Protein AF-A0A6A5K5T5-F1 (afdb_monomer)

Secondary structure (DSSP, 8-state):
---------------PPPPP-------------------GGGGB--TTSHHHHHHHHTPPPP-TTTB-SSSPPPSSPPTT-S-GGGB----B-GGGT----GGG-BSS-------SSSEEE-TTS-EEEGGGGGEEEEE-TTS-EEEEEPPPBSSTT-HHHHHHHHHHHHHHHHHHSS--SS---PPPPHHHHHHHHHTEETTEETT-HHHHHHHHHHHHTT-B-TT-SSBPPP--HHHHHHHHHHTHHHHTTT-PPPPPP----

Radius of gyration: 23.86 Å; Cα contacts (8 Å, |Δi|>4): 301; chains: 1; bounding box: 59×57×60 Å

pLDDT: mean 84.98, std 20.62, range [31.0, 98.38]

Solvent-accessible surface area (backbone atoms only — not comparable to full-atom values): 16610 Å² total; per-residue (Å²): 142,83,83,87,86,89,83,87,79,81,81,83,77,90,75,82,81,82,80,89,74,93,69,98,68,79,88,74,74,80,76,76,86,64,70,82,74,66,52,70,77,76,23,46,56,50,72,88,39,70,72,42,33,52,50,59,73,70,38,65,73,73,59,51,45,53,35,54,85,86,57,74,72,46,88,72,80,37,77,98,52,99,59,38,90,43,32,40,27,69,68,69,21,59,64,52,71,61,78,84,59,64,88,60,41,34,59,71,68,87,82,78,79,68,52,46,34,61,44,34,49,44,86,87,74,48,56,43,41,50,69,63,69,32,46,46,47,24,21,31,80,86,67,48,79,46,68,45,69,50,68,52,49,69,46,42,64,37,62,66,38,39,50,53,49,41,52,49,54,53,47,54,47,45,75,38,27,83,53,67,98,59,81,81,78,76,77,86,48,68,69,60,41,46,52,50,48,75,52,39,51,92,58,37,50,73,78,37,64,70,54,48,35,51,58,49,33,76,73,38,42,69,41,71,54,92,94,52,97,54,58,37,67,79,60,52,63,70,56,52,51,50,53,46,61,76,42,33,78,36,39,57,69,78,40,67,78,73,78,80,75,80,77,85,123

Organism: NCBI:txid184978

Nearest PDB structures (foldseek):
  1s4f-assembly6_D  TM=4.427E-01  e=4.064E+00  Bovine viral diarrhea virus 1
  1s48-assembly1_A  TM=4.198E-01  e=4.901E+00  Bovine viral diarrhea virus 1

Sequence (265 aa):
LVTHPEDDTDSEVEIMPPRSRAKKTAAMRQRDVVAPAMKRNQRILDPTKTEHAAMLAGASKAGAEYYDSEAEELPGGVKDTTRPDLFRNVAWGTFATDFSKDEEFVAEPAFTQFVPGRFELLPDGTVRDQKEKLVVKLLDKNGKKRIFANPPPRDWASQEAITALNKRTVQQIRRNTRVRFREVVQAYVAEERAWILANLEGGKPAKGWKKFVEEFNECFEGKVLVGTAGARPYRSHSSLTKEVERFGDFYGKGLVPVPAKRIRK

Foldseek 3Di:
DDDDDDDPPPPDDDDDDDDDDDDDDPPPPPPPPPDPFDDQVQFDQDCVDPVSVVLVVPADDDDCQAFDPPDDADPDFDPPAPCSVFFGRTDGHNNQVDPPDPVLAAQADDDDAQHQDQWTAGPVRHIDGCSVVQWHWYQFPVRDIDIHRHGHTPHSRDPVSSVRSRVVSQCVSVVGHVDDPDDDQFDDDQVLQLVLLVQDDLLAGPVHQVVVLVVSCVVFAQDDDPPDPHGDHRDDSVRSVCVSVVCVVQSNVSHRDDPPPPPPD

Mean predicted aligned error: 10.94 Å

Structure (mmCIF, N/CA/C/O backbone):
data_AF-A0A6A5K5T5-F1
#
_entry.id   AF-A0A6A5K5T5-F1
#
loop_
_atom_site.group_PDB
_atom_site.id
_atom_site.type_symbol
_atom_site.label_atom_id
_atom_site.label_alt_id
_atom_site.label_comp_id
_atom_site.label_asym_id
_atom_site.label_entity_id
_atom_site.label_seq_id
_atom_site.pdbx_PDB_ins_code
_atom_site.Cartn_x
_atom_site.Cartn_y
_atom_site.Cartn_z
_atom_site.occupancy
_atom_site.B_iso_or_equiv
_atom_site.auth_seq_id
_atom_site.auth_comp_id
_atom_site.auth_asym_id
_atom_site.auth_atom_id
_atom_site.pdbx_PDB_model_num
ATOM 1 N N . LEU A 1 1 ? -17.587 -38.313 4.748 1.00 36.09 1 LEU A N 1
ATOM 2 C CA . LEU A 1 1 ? -17.214 -37.855 6.103 1.00 36.09 1 LEU A CA 1
ATOM 3 C C . LEU A 1 1 ? -15.752 -37.438 6.075 1.00 36.09 1 LEU A C 1
ATOM 5 O O . LEU A 1 1 ? -14.890 -38.300 6.130 1.00 36.09 1 LEU A O 1
ATOM 9 N N . VAL A 1 2 ? -15.484 -36.143 5.921 1.00 32.81 2 VAL A N 1
ATOM 10 C CA . VAL A 1 2 ? -14.186 -35.542 6.247 1.00 32.81 2 VAL A CA 1
ATOM 11 C C . VAL A 1 2 ? -14.502 -34.223 6.936 1.00 32.81 2 VAL A C 1
ATOM 13 O O . VAL A 1 2 ? -15.289 -33.419 6.440 1.00 32.81 2 VAL A O 1
ATOM 16 N N . THR A 1 3 ? -13.979 -34.107 8.144 1.00 33.22 3 THR A N 1
ATOM 17 C CA . THR A 1 3 ? -14.158 -33.042 9.122 1.00 33.22 3 THR A CA 1
ATOM 18 C C . THR A 1 3 ? -13.295 -31.816 8.794 1.00 33.22 3 THR A C 1
ATOM 20 O O . THR A 1 3 ? -12.153 -31.965 8.375 1.00 33.22 3 THR A O 1
ATOM 23 N N . HIS A 1 4 ? -13.901 -30.641 9.010 1.00 34.00 4 HIS A N 1
ATOM 24 C CA . HIS A 1 4 ? -13.402 -29.256 9.175 1.00 34.00 4 HIS A CA 1
ATOM 25 C C . HIS A 1 4 ? -12.049 -29.080 9.920 1.00 34.00 4 HIS A C 1
ATOM 27 O O . HIS A 1 4 ? -11.565 -30.060 10.484 1.00 34.00 4 HIS A O 1
ATOM 33 N N . PRO A 1 5 ? -11.603 -27.842 10.252 1.00 51.31 5 PRO A N 1
ATOM 34 C CA . PRO A 1 5 ? -11.478 -26.547 9.530 1.00 51.31 5 PRO A CA 1
ATOM 35 C C . PRO A 1 5 ? -10.081 -25.906 9.774 1.00 51.31 5 PRO A C 1
ATOM 37 O O . PRO A 1 5 ? -9.480 -26.237 10.780 1.00 51.31 5 PRO A O 1
ATOM 40 N N . GLU A 1 6 ? -9.609 -24.911 9.005 1.00 35.06 6 GLU A N 1
ATOM 41 C CA . GLU A 1 6 ? -8.661 -23.916 9.567 1.00 35.06 6 GLU A CA 1
ATOM 42 C C . GLU A 1 6 ? -8.973 -22.490 9.085 1.00 35.06 6 GLU A C 1
ATOM 44 O O . GLU A 1 6 ? -9.051 -22.187 7.893 1.00 35.06 6 GLU A O 1
ATOM 49 N N . ASP A 1 7 ? -9.238 -21.665 10.094 1.00 36.06 7 ASP A N 1
ATOM 50 C CA . ASP A 1 7 ? -9.631 -20.265 10.124 1.00 36.06 7 ASP A CA 1
ATOM 51 C C . ASP A 1 7 ? -8.408 -19.486 10.622 1.00 36.06 7 ASP A C 1
ATOM 53 O O . ASP A 1 7 ? -8.156 -19.419 11.824 1.00 36.06 7 ASP A O 1
ATOM 57 N N . ASP A 1 8 ? -7.604 -18.946 9.703 1.00 33.00 8 ASP A N 1
ATOM 58 C CA . ASP A 1 8 ? -6.406 -18.172 10.050 1.00 33.00 8 ASP A CA 1
ATOM 59 C C . ASP A 1 8 ? -6.746 -16.688 10.234 1.00 33.00 8 ASP A C 1
ATOM 61 O O . ASP A 1 8 ? -6.432 -15.798 9.430 1.00 33.00 8 ASP A O 1
ATOM 65 N N . THR A 1 9 ? -7.391 -16.405 11.363 1.00 41.84 9 THR A N 1
ATOM 66 C CA . THR A 1 9 ? -7.434 -15.076 11.974 1.00 41.84 9 THR A CA 1
ATOM 67 C C . THR A 1 9 ? -6.129 -14.755 12.711 1.00 41.84 9 THR A C 1
ATOM 69 O O . THR A 1 9 ? -6.106 -14.661 13.935 1.00 41.84 9 THR A O 1
ATOM 72 N N . ASP A 1 10 ? -5.043 -14.476 11.991 1.00 32.53 10 ASP A N 1
ATOM 73 C CA . ASP A 1 10 ? -3.789 -14.046 12.629 1.00 32.53 10 ASP A CA 1
ATOM 74 C C . ASP A 1 10 ? -3.761 -12.538 12.914 1.00 32.53 10 ASP A C 1
ATOM 76 O O . ASP A 1 10 ? -3.218 -11.700 12.181 1.00 32.53 10 ASP A O 1
ATOM 80 N N . SER A 1 11 ? -4.363 -12.198 14.054 1.00 40.59 11 SER A N 1
ATOM 81 C CA . SER A 1 11 ? -4.157 -10.942 14.776 1.00 40.59 11 SER A CA 1
ATOM 82 C C . SER A 1 11 ? -2.986 -11.062 15.760 1.00 40.59 11 SER A C 1
ATOM 84 O O . SER A 1 11 ? -3.167 -10.880 16.961 1.00 40.59 11 SER A O 1
ATOM 86 N N . GLU A 1 12 ? -1.767 -11.311 15.277 1.00 31.00 12 GLU A N 1
ATOM 87 C CA . GLU A 1 12 ? -0.563 -11.140 16.101 1.00 31.00 12 GLU A CA 1
ATOM 88 C C . GLU A 1 12 ? -0.107 -9.676 16.083 1.00 31.00 12 GLU A C 1
ATOM 90 O O . GLU A 1 12 ? 0.459 -9.152 15.118 1.00 31.00 12 GLU A O 1
ATOM 95 N N . VAL A 1 13 ? -0.393 -8.984 17.183 1.00 36.16 13 VAL A N 1
ATOM 96 C CA . VAL A 1 13 ? 0.114 -7.647 17.480 1.00 36.16 13 VAL A CA 1
ATOM 97 C C . VAL A 1 13 ? 1.126 -7.782 18.611 1.00 36.16 13 VAL A C 1
ATOM 99 O O . VAL A 1 13 ? 0.781 -7.761 19.790 1.00 36.16 13 VAL A O 1
ATOM 102 N N . GLU A 1 14 ? 2.395 -7.901 18.239 1.00 31.67 14 GLU A N 1
ATOM 103 C CA . GLU A 1 14 ? 3.518 -7.821 19.167 1.00 31.67 14 GLU A CA 1
ATOM 104 C C . GLU A 1 14 ? 3.688 -6.352 19.607 1.00 31.67 14 GLU A C 1
ATOM 106 O O . GLU A 1 14 ? 4.042 -5.468 18.819 1.00 31.67 14 GLU A O 1
ATOM 111 N N . ILE A 1 15 ? 3.352 -6.052 20.864 1.00 41.31 15 ILE A N 1
ATOM 112 C CA . ILE A 1 15 ? 3.572 -4.736 21.479 1.00 41.31 15 ILE A CA 1
ATOM 113 C C . ILE A 1 15 ? 4.697 -4.891 22.490 1.00 41.31 15 ILE A C 1
ATOM 115 O O . ILE A 1 15 ? 4.489 -5.416 23.581 1.00 41.31 15 ILE A O 1
ATOM 119 N N . MET A 1 16 ? 5.882 -4.402 22.118 1.00 41.19 16 MET A N 1
ATOM 120 C CA . MET A 1 16 ? 7.005 -4.246 23.041 1.00 41.19 16 MET A CA 1
ATOM 121 C C . MET A 1 16 ? 6.598 -3.388 24.257 1.00 41.19 16 MET A C 1
ATOM 123 O O . MET A 1 16 ? 5.831 -2.429 24.106 1.00 41.19 16 MET A O 1
ATOM 127 N N . PRO A 1 17 ? 7.119 -3.682 25.461 1.00 34.09 17 PRO A N 1
ATOM 128 C CA . PRO A 1 17 ? 6.818 -2.904 26.655 1.00 34.09 17 PRO A CA 1
ATOM 129 C C . PRO A 1 17 ? 7.556 -1.552 26.626 1.00 34.09 17 PRO A C 1
ATOM 131 O O . PRO A 1 17 ? 8.757 -1.521 26.342 1.00 34.09 17 PRO A O 1
ATOM 134 N N . PRO A 1 18 ? 6.906 -0.423 26.966 1.00 40.38 18 PRO A N 1
ATOM 135 C CA . PRO A 1 18 ? 7.633 0.808 27.224 1.00 40.38 18 PRO A CA 1
ATOM 136 C C . PRO A 1 18 ? 8.347 0.704 28.577 1.00 40.38 18 PRO A C 1
ATOM 138 O O . PRO A 1 18 ? 7.723 0.490 29.618 1.00 40.38 18 PRO A O 1
ATOM 141 N N . ARG A 1 19 ? 9.674 0.876 28.558 1.00 41.03 19 ARG A N 1
ATOM 142 C CA . ARG A 1 19 ? 10.474 1.140 29.758 1.00 41.03 19 ARG A CA 1
ATOM 143 C C . ARG A 1 19 ? 10.017 2.467 30.361 1.00 41.03 19 ARG A C 1
ATOM 145 O O . ARG A 1 19 ? 10.041 3.503 29.701 1.00 41.03 19 ARG A O 1
ATOM 152 N N . SER A 1 20 ? 9.609 2.425 31.620 1.00 41.53 20 SER A N 1
ATOM 153 C CA . SER A 1 20 ? 9.289 3.593 32.426 1.00 41.53 20 SER A CA 1
ATOM 154 C C . SER A 1 20 ? 10.544 4.432 32.678 1.00 41.53 20 SER A C 1
ATOM 156 O O . SER A 1 20 ? 11.495 3.986 33.314 1.00 41.53 20 SER A O 1
ATOM 158 N N . ARG A 1 21 ? 10.529 5.687 32.222 1.00 39.41 21 ARG A N 1
ATOM 159 C CA . ARG A 1 21 ? 11.220 6.797 32.889 1.00 39.41 21 ARG A CA 1
ATOM 160 C C . ARG A 1 21 ? 10.559 8.110 32.487 1.00 39.41 21 ARG A C 1
ATOM 162 O O . ARG A 1 21 ? 10.510 8.466 31.315 1.00 39.41 21 ARG A O 1
ATOM 169 N N . ALA A 1 22 ? 10.017 8.798 33.485 1.00 45.62 22 ALA A N 1
ATOM 170 C CA . ALA A 1 22 ? 9.414 10.108 33.342 1.00 45.62 22 ALA A CA 1
ATOM 171 C C . ALA A 1 22 ? 10.447 11.126 32.836 1.00 45.62 22 ALA A C 1
ATOM 173 O O . ALA A 1 22 ? 11.496 11.317 33.451 1.00 45.62 22 ALA A O 1
ATOM 174 N N . LYS A 1 23 ? 10.119 11.817 31.743 1.00 38.81 23 LYS A N 1
ATOM 175 C CA . LYS A 1 23 ? 10.666 13.137 31.420 1.00 38.81 23 LYS A CA 1
ATOM 176 C C . LYS A 1 23 ? 9.621 13.913 30.621 1.00 38.81 23 LYS A C 1
ATOM 178 O O . LYS A 1 23 ? 9.270 13.524 29.510 1.00 38.81 23 LYS A O 1
ATOM 183 N N . LYS A 1 24 ? 9.116 15.001 31.216 1.00 44.09 24 LYS A N 1
ATOM 184 C CA . LYS A 1 24 ? 8.346 16.050 30.532 1.00 44.09 24 LYS A CA 1
ATOM 185 C C . LYS A 1 24 ? 9.117 16.459 29.276 1.00 44.09 24 LYS A C 1
ATOM 187 O O . LYS A 1 24 ? 10.201 17.023 29.388 1.00 44.09 24 LYS A O 1
ATOM 192 N N . THR A 1 25 ? 8.561 16.181 28.106 1.00 33.69 25 THR A N 1
ATOM 193 C CA . THR A 1 25 ? 8.992 16.784 26.846 1.00 33.69 25 THR A CA 1
ATOM 194 C C . THR A 1 25 ? 7.754 17.320 26.153 1.00 33.69 25 THR A C 1
ATOM 196 O O . THR A 1 25 ? 6.729 16.646 26.060 1.00 33.69 25 THR A O 1
ATOM 199 N N . ALA A 1 26 ? 7.834 18.598 25.792 1.00 35.66 26 ALA A N 1
ATOM 200 C CA . ALA A 1 26 ? 6.817 19.312 25.048 1.00 35.66 26 ALA A CA 1
ATOM 201 C C . ALA A 1 26 ? 6.456 18.524 23.786 1.00 35.66 26 ALA A C 1
ATOM 203 O O . ALA A 1 26 ? 7.334 17.935 23.155 1.00 35.66 26 ALA A O 1
ATOM 204 N N . ALA A 1 27 ? 5.167 18.519 23.446 1.00 38.62 27 ALA A N 1
ATOM 205 C CA . ALA A 1 27 ? 4.639 17.919 22.234 1.00 38.62 27 ALA A CA 1
ATOM 206 C C . ALA A 1 27 ? 5.327 18.540 21.011 1.00 38.62 27 ALA A C 1
ATOM 208 O O . ALA A 1 27 ? 4.920 19.578 20.488 1.00 38.62 27 ALA A O 1
ATOM 209 N N . MET A 1 28 ? 6.405 17.898 20.574 1.00 32.41 28 MET A N 1
ATOM 210 C CA . MET A 1 28 ? 7.034 18.148 19.297 1.00 32.41 28 MET A CA 1
ATOM 211 C C . MET A 1 28 ? 6.041 17.638 18.261 1.00 32.41 28 MET A C 1
ATOM 213 O O . MET A 1 28 ? 5.933 16.437 18.028 1.00 32.41 28 MET A O 1
ATOM 217 N N . ARG A 1 29 ? 5.247 18.562 17.705 1.00 35.31 29 ARG A N 1
ATOM 218 C CA . ARG A 1 29 ? 4.503 18.334 16.468 1.00 35.31 29 ARG A CA 1
ATOM 219 C C . ARG A 1 29 ? 5.498 17.731 15.482 1.00 35.31 29 ARG A C 1
ATOM 221 O O . ARG A 1 29 ? 6.394 18.442 15.025 1.00 35.31 29 ARG A O 1
ATOM 228 N N . GLN A 1 30 ? 5.365 16.437 15.192 1.00 33.91 30 GLN A N 1
ATOM 229 C CA . GLN A 1 30 ? 5.926 15.873 13.976 1.00 33.91 30 GLN A CA 1
ATOM 230 C C . GLN A 1 30 ? 5.327 16.714 12.854 1.00 33.91 30 GLN A C 1
ATOM 232 O O . GLN A 1 30 ? 4.134 16.652 12.567 1.00 33.91 30 GLN A O 1
ATOM 237 N N . ARG A 1 31 ? 6.135 17.630 12.319 1.00 31.25 31 ARG A N 1
ATOM 238 C CA . ARG A 1 31 ? 5.847 18.248 11.038 1.00 31.25 31 ARG A CA 1
ATOM 239 C C . ARG A 1 31 ? 6.022 17.122 10.042 1.00 31.25 31 ARG A C 1
ATOM 241 O O . ARG A 1 31 ? 7.133 16.867 9.590 1.00 31.25 31 ARG A O 1
ATOM 248 N N . ASP A 1 32 ? 4.925 16.432 9.775 1.00 32.38 32 ASP A N 1
ATOM 249 C CA . ASP A 1 32 ? 4.766 15.633 8.579 1.00 32.38 32 ASP A CA 1
ATOM 250 C C . ASP A 1 32 ? 5.023 16.569 7.397 1.00 32.38 32 ASP A C 1
ATOM 252 O O . ASP A 1 32 ? 4.143 17.294 6.937 1.00 32.38 32 ASP A O 1
ATOM 256 N N . VAL A 1 33 ? 6.264 16.587 6.911 1.00 32.69 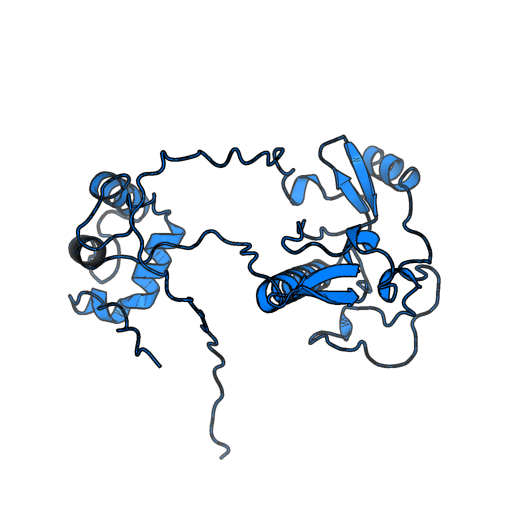33 VAL A N 1
ATOM 257 C CA . VAL A 1 33 ? 6.582 17.047 5.558 1.00 32.69 33 VAL A CA 1
ATOM 258 C C . VAL A 1 33 ? 6.111 15.941 4.615 1.00 32.69 33 VAL A C 1
ATOM 260 O O . VAL A 1 33 ? 6.890 15.284 3.935 1.00 32.69 33 VAL A O 1
ATOM 263 N N . VAL A 1 34 ? 4.811 15.662 4.633 1.00 41.66 34 VAL A N 1
ATOM 264 C CA . VAL A 1 34 ? 4.167 14.823 3.635 1.00 41.66 34 VAL A CA 1
ATOM 265 C C . VAL A 1 34 ? 3.612 15.814 2.631 1.00 41.66 34 VAL A C 1
ATOM 267 O O . VAL A 1 34 ? 2.536 16.377 2.826 1.00 41.66 34 VAL A O 1
ATOM 270 N N . ALA A 1 35 ? 4.392 16.086 1.580 1.00 43.19 35 ALA A N 1
ATOM 271 C CA . ALA A 1 35 ? 3.863 16.724 0.380 1.00 43.19 35 ALA A CA 1
ATOM 272 C C . ALA A 1 35 ? 2.519 16.052 0.043 1.00 43.19 35 ALA A C 1
ATOM 274 O O . ALA A 1 35 ? 2.443 14.822 0.146 1.00 43.19 35 ALA A O 1
ATOM 275 N N . PRO A 1 36 ? 1.452 16.808 -0.282 1.00 48.84 36 PRO A N 1
ATOM 276 C CA . PRO A 1 36 ? 0.126 16.233 -0.454 1.00 48.84 36 PRO A CA 1
ATOM 277 C C . PRO A 1 36 ? 0.198 15.129 -1.507 1.00 48.84 36 PRO A C 1
ATOM 279 O O . PRO A 1 36 ? 0.394 15.385 -2.694 1.00 48.84 36 PRO A O 1
ATOM 282 N N . ALA A 1 37 ? 0.107 13.880 -1.048 1.00 71.31 37 ALA A N 1
ATOM 283 C CA . ALA A 1 37 ? 0.248 12.728 -1.913 1.00 71.31 37 ALA A CA 1
ATOM 284 C C . ALA A 1 37 ? -0.928 12.735 -2.894 1.00 71.31 37 ALA A C 1
ATOM 286 O O . ALA A 1 37 ? -2.083 12.570 -2.492 1.00 71.31 37 ALA A O 1
ATOM 287 N N . MET A 1 38 ? -0.627 12.954 -4.177 1.00 87.44 38 MET A N 1
ATOM 288 C CA . MET A 1 38 ? -1.597 12.887 -5.268 1.00 87.44 38 MET A CA 1
ATOM 289 C C . MET A 1 38 ? -2.441 11.614 -5.128 1.00 87.44 38 MET A C 1
ATOM 291 O O . MET A 1 38 ? -1.912 10.509 -4.920 1.00 87.44 38 MET A O 1
ATOM 295 N N . LYS A 1 39 ? -3.771 11.758 -5.196 1.00 90.56 39 LYS A N 1
ATOM 296 C CA . LYS A 1 39 ? -4.682 10.626 -4.972 1.00 90.56 39 LYS A CA 1
ATOM 297 C C . LYS A 1 39 ? -4.400 9.532 -6.001 1.00 90.56 39 LYS A C 1
ATOM 299 O O . LYS A 1 39 ? -4.044 9.813 -7.140 1.00 90.56 39 LYS A O 1
ATOM 304 N N . ARG A 1 40 ? -4.592 8.262 -5.621 1.00 91.06 40 ARG A N 1
ATOM 305 C CA . ARG A 1 40 ? -4.290 7.097 -6.482 1.00 91.06 40 ARG A CA 1
ATOM 306 C C . ARG A 1 40 ? -4.898 7.214 -7.885 1.00 91.06 40 ARG A C 1
ATOM 308 O O . ARG A 1 40 ? -4.225 6.896 -8.850 1.00 91.06 40 ARG A O 1
ATOM 315 N N . ASN A 1 41 ? -6.142 7.674 -7.991 1.00 93.19 41 ASN A N 1
ATOM 316 C CA . ASN A 1 41 ? -6.845 7.828 -9.265 1.00 93.19 41 ASN A CA 1
ATOM 317 C C . ASN A 1 41 ? -6.276 8.945 -10.153 1.00 93.19 41 ASN A C 1
ATOM 319 O O . ASN A 1 41 ? -6.352 8.835 -11.366 1.00 93.19 41 ASN A O 1
ATOM 323 N N . GLN A 1 42 ? -5.701 9.992 -9.562 1.00 94.94 42 GLN A N 1
ATOM 324 C CA . GLN A 1 42 ? -5.075 11.091 -10.300 1.00 94.94 42 GLN A CA 1
ATOM 325 C C . GLN A 1 42 ? -3.716 10.683 -10.889 1.00 94.94 42 GLN A C 1
ATOM 327 O O . GLN A 1 42 ? -3.256 11.297 -11.840 1.00 94.94 42 GLN A O 1
ATOM 332 N N . ARG A 1 43 ? -3.092 9.630 -10.348 1.00 95.94 43 ARG A N 1
ATOM 333 C CA . ARG A 1 43 ? -1.806 9.103 -10.824 1.00 95.94 43 ARG A CA 1
ATOM 334 C C . ARG A 1 43 ? -1.924 8.164 -12.032 1.00 95.94 43 ARG A C 1
ATOM 336 O O . ARG A 1 43 ? -0.903 7.776 -12.590 1.00 95.94 43 ARG A O 1
ATOM 343 N N . ILE A 1 44 ? -3.140 7.751 -12.400 1.00 96.81 44 ILE A N 1
ATOM 344 C CA . ILE A 1 44 ? -3.383 6.791 -13.487 1.00 96.81 44 ILE A CA 1
ATOM 345 C C . ILE A 1 44 ? -3.314 7.519 -14.828 1.00 96.81 44 ILE A C 1
ATOM 347 O O . ILE A 1 44 ? -4.112 8.421 -15.084 1.00 96.81 44 ILE A O 1
ATOM 351 N N . LEU A 1 45 ? -2.399 7.079 -15.689 1.00 96.50 45 LEU A N 1
ATOM 352 C CA . LEU A 1 45 ? -2.305 7.536 -17.070 1.00 96.50 45 LEU A CA 1
ATOM 353 C C . LEU A 1 45 ? -3.158 6.638 -17.970 1.00 96.50 45 LEU A C 1
ATOM 355 O O . LEU A 1 45 ? -3.069 5.414 -17.934 1.00 96.50 45 LEU A O 1
ATOM 359 N N . ASP A 1 46 ? -3.990 7.280 -18.777 1.00 95.88 46 ASP A N 1
ATOM 360 C CA . ASP A 1 46 ? -4.916 6.651 -19.721 1.00 95.88 46 ASP A CA 1
ATOM 361 C C . ASP A 1 46 ? -4.370 6.812 -21.146 1.00 95.88 46 ASP A C 1
ATOM 363 O O . ASP A 1 46 ? -4.414 7.928 -21.664 1.00 95.88 46 ASP A O 1
ATOM 367 N N . PRO A 1 47 ? -3.868 5.743 -21.788 1.00 94.56 47 PRO A N 1
ATOM 368 C CA . PRO A 1 47 ? -3.228 5.833 -23.099 1.00 94.56 47 PRO A CA 1
ATOM 369 C C . PRO A 1 47 ? -4.189 6.230 -24.226 1.00 94.56 47 PRO A C 1
ATOM 371 O O . PRO A 1 47 ? -3.730 6.586 -25.307 1.00 94.56 47 PRO A O 1
ATOM 374 N N . THR A 1 48 ? -5.507 6.191 -24.003 1.00 96.06 48 THR A N 1
ATOM 375 C CA . THR A 1 48 ? -6.500 6.622 -25.001 1.00 96.06 48 THR A CA 1
ATOM 376 C C . THR A 1 48 ? -6.630 8.144 -25.088 1.00 96.06 48 THR A C 1
ATOM 378 O O . THR A 1 48 ? -7.162 8.666 -26.066 1.00 96.06 48 THR A O 1
ATOM 381 N N . LYS A 1 49 ? -6.117 8.877 -24.091 1.00 96.44 49 LYS A N 1
ATOM 382 C CA . LYS A 1 49 ? -6.087 10.343 -24.083 1.00 96.44 49 LYS A CA 1
ATOM 383 C C . LYS A 1 49 ? -4.788 10.843 -24.698 1.00 96.44 49 LYS A C 1
ATOM 385 O O . LYS A 1 49 ? -3.710 10.489 -24.229 1.00 96.44 49 LYS A O 1
ATOM 390 N N . THR A 1 50 ? -4.888 11.739 -25.678 1.00 96.81 50 THR A N 1
ATOM 391 C CA . THR A 1 50 ? -3.735 12.285 -26.414 1.00 96.81 50 THR A CA 1
ATOM 392 C C . THR A 1 50 ? -2.663 12.883 -25.497 1.00 96.81 50 THR A C 1
ATOM 394 O O . THR A 1 50 ? -1.479 12.620 -25.688 1.00 96.81 50 THR A O 1
ATOM 397 N N . GLU A 1 51 ? -3.063 13.633 -24.466 1.00 96.12 51 GLU A N 1
ATOM 398 C CA . GLU A 1 51 ? -2.133 14.242 -23.502 1.00 96.12 51 GLU A CA 1
ATOM 399 C C . GLU A 1 51 ? -1.337 13.186 -22.725 1.00 96.12 51 GLU A C 1
ATOM 401 O O . GLU A 1 51 ? -0.112 13.246 -22.643 1.00 96.12 51 GLU A O 1
ATOM 406 N N . HIS A 1 52 ? -2.022 12.170 -22.201 1.00 97.00 52 HIS A N 1
ATOM 407 C CA . HIS A 1 52 ? -1.384 11.078 -21.473 1.00 97.00 52 HIS A CA 1
ATOM 408 C C . HIS A 1 52 ? -0.517 10.212 -22.390 1.00 97.00 52 HIS A C 1
ATOM 410 O O . HIS A 1 52 ? 0.562 9.794 -21.984 1.00 97.00 52 HIS A O 1
ATOM 416 N N . ALA A 1 53 ? -0.950 9.958 -23.626 1.00 96.12 53 ALA A N 1
ATOM 417 C CA . ALA A 1 53 ? -0.159 9.224 -24.607 1.00 96.12 53 ALA A CA 1
ATOM 418 C C . ALA A 1 53 ? 1.168 9.939 -24.909 1.00 96.12 53 ALA A C 1
ATOM 420 O O . ALA A 1 53 ? 2.215 9.293 -24.938 1.00 96.12 53 ALA A O 1
ATOM 421 N N . ALA A 1 54 ? 1.145 11.269 -25.051 1.00 96.00 54 ALA A N 1
ATOM 422 C CA . ALA A 1 54 ? 2.356 12.070 -25.220 1.00 96.00 54 ALA A CA 1
ATOM 423 C C . ALA A 1 54 ? 3.278 11.982 -23.991 1.00 96.00 54 ALA A C 1
ATOM 425 O O . ALA A 1 54 ? 4.484 11.779 -24.137 1.00 96.00 54 ALA A O 1
ATOM 426 N N . MET A 1 55 ? 2.714 12.051 -22.780 1.00 96.62 55 MET A N 1
ATOM 427 C CA . MET A 1 55 ? 3.472 11.872 -21.535 1.00 96.62 55 MET A CA 1
ATOM 428 C C . MET A 1 55 ? 4.114 10.480 -21.439 1.00 96.62 55 MET A C 1
ATOM 430 O O . MET A 1 55 ? 5.273 10.360 -21.054 1.00 96.62 55 MET A O 1
ATOM 434 N N . LEU A 1 56 ? 3.383 9.427 -21.817 1.00 96.12 56 LEU A N 1
ATOM 435 C CA . LEU A 1 56 ? 3.880 8.049 -21.833 1.00 96.12 56 LEU A CA 1
ATOM 436 C C . LEU A 1 56 ? 4.994 7.851 -22.865 1.00 96.12 56 LEU A C 1
ATOM 438 O O . LEU A 1 56 ? 5.966 7.153 -22.584 1.00 96.12 56 LEU A O 1
ATOM 442 N N . ALA A 1 57 ? 4.874 8.468 -24.042 1.00 95.12 57 ALA A N 1
ATOM 443 C CA . ALA A 1 57 ? 5.896 8.401 -25.084 1.00 95.12 57 ALA A CA 1
ATOM 444 C C . ALA A 1 57 ? 7.209 9.078 -24.656 1.00 95.12 57 ALA A C 1
ATOM 446 O O . ALA A 1 57 ? 8.284 8.598 -25.010 1.00 95.12 57 ALA A O 1
ATOM 447 N N . GLY A 1 58 ? 7.123 10.160 -23.874 1.00 94.88 58 GLY A N 1
ATOM 448 C CA . GLY A 1 58 ? 8.278 10.869 -23.315 1.00 94.88 58 GLY A CA 1
ATOM 449 C C . GLY A 1 58 ? 8.803 10.313 -21.987 1.00 94.88 58 GLY A C 1
ATOM 450 O O . GLY A 1 58 ? 9.792 10.829 -21.468 1.00 94.88 58 GLY A O 1
ATOM 451 N N . ALA A 1 59 ? 8.156 9.298 -21.406 1.00 95.81 59 ALA A N 1
ATOM 452 C CA . ALA A 1 59 ? 8.519 8.782 -20.091 1.00 95.81 59 ALA A CA 1
ATOM 453 C C . ALA A 1 59 ? 9.864 8.040 -20.114 1.00 95.81 59 ALA A C 1
ATOM 455 O O . ALA A 1 59 ? 10.115 7.189 -20.973 1.00 95.81 59 ALA A O 1
ATOM 456 N N . SER A 1 60 ? 10.706 8.307 -19.112 1.00 95.50 60 SER A N 1
ATOM 457 C CA . SER A 1 60 ? 11.932 7.538 -18.903 1.00 95.50 60 SER A CA 1
ATOM 458 C C . SER A 1 60 ? 11.587 6.111 -18.475 1.00 95.50 60 SER A C 1
ATOM 460 O O . SER A 1 60 ? 10.788 5.898 -17.560 1.00 95.50 60 SER A O 1
ATOM 462 N N . LYS A 1 61 ? 12.176 5.125 -19.155 1.00 95.75 61 LYS A N 1
ATOM 463 C CA . LYS A 1 61 ? 11.974 3.702 -18.864 1.00 95.75 61 LYS A CA 1
ATOM 464 C C . LYS A 1 61 ? 13.071 3.221 -17.929 1.00 95.75 61 LYS A C 1
ATOM 466 O O . LYS A 1 61 ? 14.247 3.434 -18.212 1.00 95.75 61 LYS A O 1
ATOM 471 N N . ALA A 1 62 ? 12.694 2.507 -16.872 1.00 95.75 62 ALA A N 1
ATOM 472 C CA . ALA A 1 62 ? 13.678 1.861 -16.011 1.00 95.75 62 ALA A CA 1
ATOM 473 C C . ALA A 1 62 ? 14.418 0.763 -16.791 1.00 95.75 62 ALA A C 1
ATOM 475 O O . ALA A 1 62 ? 13.794 -0.033 -17.515 1.00 95.75 62 ALA A O 1
ATOM 476 N N . GLY A 1 63 ? 15.741 0.719 -16.645 1.00 95.38 63 GLY A N 1
ATOM 477 C CA . GLY A 1 63 ? 16.605 -0.119 -17.462 1.00 95.38 63 GLY A CA 1
ATOM 478 C C . GLY A 1 63 ? 16.572 -1.597 -17.070 1.00 95.38 63 GLY A C 1
ATOM 479 O O . GLY A 1 63 ? 15.757 -2.055 -16.255 1.00 95.38 63 GLY A O 1
ATOM 480 N N . ALA A 1 64 ? 17.433 -2.381 -17.716 1.00 96.12 64 ALA A N 1
ATOM 481 C CA . ALA A 1 64 ? 17.530 -3.826 -17.510 1.00 96.12 64 ALA A CA 1
ATOM 482 C C . ALA A 1 64 ? 18.134 -4.202 -16.143 1.00 96.12 64 ALA A C 1
ATOM 484 O O . ALA A 1 64 ? 18.011 -5.348 -15.714 1.00 96.12 64 ALA A O 1
ATOM 485 N N . GLU A 1 65 ? 18.723 -3.245 -15.417 1.00 95.94 65 GLU A N 1
ATOM 486 C CA . GLU A 1 65 ? 19.257 -3.436 -14.067 1.00 95.94 65 GLU A CA 1
ATOM 487 C C . GLU A 1 65 ? 18.197 -3.912 -13.066 1.00 95.94 65 GLU A C 1
ATOM 489 O O . GLU A 1 65 ? 18.539 -4.612 -12.116 1.00 95.94 65 GLU A O 1
ATOM 494 N N . TYR A 1 66 ? 16.917 -3.605 -13.296 1.00 96.31 66 TYR A N 1
ATOM 495 C CA . TYR A 1 66 ? 15.807 -4.170 -12.525 1.00 96.31 66 TYR A CA 1
ATOM 496 C C . TYR A 1 66 ? 15.415 -5.547 -13.060 1.00 96.31 66 TYR A C 1
ATOM 498 O O . TYR A 1 66 ? 15.548 -6.546 -12.368 1.00 96.31 66 TYR A O 1
ATOM 506 N N . TYR A 1 67 ? 14.918 -5.598 -14.289 1.00 96.25 67 TYR A N 1
ATOM 507 C CA . TYR A 1 67 ? 14.671 -6.811 -15.069 1.00 96.25 67 TYR A CA 1
ATOM 508 C C . TYR A 1 67 ? 14.565 -6.394 -16.536 1.00 96.25 67 TYR A C 1
ATOM 510 O O . TYR A 1 67 ? 14.241 -5.237 -16.816 1.00 96.25 67 TYR A O 1
ATOM 518 N N . ASP A 1 68 ? 14.798 -7.289 -17.484 1.00 94.38 68 ASP A N 1
ATOM 519 C CA . ASP A 1 68 ? 14.571 -6.959 -18.891 1.00 94.38 68 ASP A CA 1
ATOM 520 C C . ASP A 1 68 ? 13.072 -7.057 -19.224 1.00 94.38 68 ASP A C 1
ATOM 522 O O . ASP A 1 68 ? 12.451 -8.111 -19.097 1.00 94.38 68 ASP A O 1
ATOM 526 N N . SER A 1 69 ? 12.468 -5.927 -19.600 1.00 91.44 69 SER A N 1
ATOM 527 C CA . SER A 1 69 ? 11.036 -5.852 -19.909 1.00 91.44 69 SER A CA 1
ATOM 528 C C . SER A 1 69 ? 10.675 -6.519 -21.234 1.00 91.44 69 SER A C 1
ATOM 530 O O . SER A 1 69 ? 9.542 -6.998 -21.358 1.00 91.44 69 SER A O 1
ATOM 532 N N . GLU A 1 70 ? 11.631 -6.558 -22.163 1.00 91.19 70 GLU A N 1
ATOM 533 C CA . GLU A 1 70 ? 11.484 -7.087 -23.521 1.00 91.19 70 GLU A CA 1
ATOM 534 C C . GLU A 1 70 ? 11.900 -8.562 -23.608 1.00 91.19 70 GLU A C 1
ATOM 536 O O . GLU A 1 70 ? 11.555 -9.240 -24.572 1.00 91.19 70 GLU A O 1
ATOM 541 N N . ALA A 1 71 ? 12.596 -9.081 -22.591 1.00 92.38 71 ALA A N 1
ATOM 542 C CA . ALA A 1 71 ? 12.934 -10.495 -22.516 1.00 92.38 71 ALA A CA 1
ATOM 543 C C . ALA A 1 71 ? 11.681 -11.376 -22.423 1.00 92.38 71 ALA A C 1
ATOM 545 O O . ALA A 1 71 ? 10.672 -11.014 -21.800 1.00 92.38 71 ALA A O 1
ATOM 546 N N . GLU A 1 72 ? 11.775 -12.569 -23.007 1.00 92.06 72 GLU A N 1
ATOM 547 C CA . GLU A 1 72 ? 10.744 -13.592 -22.886 1.00 92.06 72 GLU A CA 1
ATOM 548 C C . GLU A 1 72 ? 10.559 -14.032 -21.430 1.00 92.06 72 GLU A C 1
ATOM 550 O O . GLU A 1 72 ? 11.445 -13.915 -20.578 1.00 92.06 72 GLU A O 1
ATOM 555 N N . GLU A 1 73 ? 9.361 -14.525 -21.129 1.00 92.44 73 GLU A N 1
ATOM 556 C CA . GLU A 1 73 ? 9.090 -15.083 -19.816 1.00 92.44 73 GLU A CA 1
ATOM 557 C C . GLU A 1 73 ? 9.888 -16.371 -19.595 1.00 92.44 73 GLU A C 1
ATOM 559 O O . GLU A 1 73 ? 9.899 -17.270 -20.434 1.00 92.44 73 GLU A O 1
ATOM 564 N N . LEU A 1 74 ? 10.531 -16.475 -18.433 1.00 93.75 74 LEU A N 1
ATOM 565 C CA . LEU A 1 74 ? 11.274 -17.670 -18.070 1.00 93.75 74 LEU A CA 1
ATOM 566 C C . LEU A 1 74 ? 10.325 -18.853 -17.827 1.00 93.75 74 LEU A C 1
ATOM 568 O O . LEU A 1 74 ? 9.284 -18.686 -17.183 1.00 93.75 74 LEU A O 1
ATOM 572 N N . PRO A 1 75 ? 10.705 -20.076 -18.233 1.00 92.56 75 PRO A N 1
ATOM 573 C CA . PRO A 1 75 ? 9.906 -21.259 -17.953 1.00 92.56 75 PRO A CA 1
ATOM 574 C C . PRO A 1 75 ? 9.763 -21.495 -16.439 1.00 92.56 75 PRO A C 1
ATOM 576 O O . PRO A 1 75 ? 10.675 -21.229 -15.652 1.00 92.56 75 PRO A O 1
ATOM 579 N N . GLY A 1 76 ? 8.613 -22.037 -16.031 1.00 91.06 76 GLY A N 1
ATOM 580 C CA . GLY A 1 76 ? 8.300 -22.362 -14.636 1.00 91.06 76 GLY A CA 1
ATOM 581 C C . GLY A 1 76 ? 7.402 -21.340 -13.931 1.00 91.06 76 GLY A C 1
ATOM 582 O O . GLY A 1 76 ? 7.024 -20.312 -14.483 1.00 91.06 76 GLY A O 1
ATOM 583 N N . GLY A 1 77 ? 7.014 -21.661 -12.695 1.00 88.12 77 GLY A N 1
ATOM 584 C CA . GLY A 1 77 ? 6.125 -20.821 -11.891 1.00 88.12 77 GLY A CA 1
ATOM 585 C C . GLY A 1 77 ? 6.848 -19.663 -11.202 1.00 88.12 77 GLY A C 1
ATOM 586 O O . GLY A 1 77 ? 7.997 -19.786 -10.774 1.00 88.12 77 GLY A O 1
ATOM 587 N N . VAL A 1 78 ? 6.137 -18.547 -11.028 1.00 92.31 78 VAL A N 1
ATOM 588 C CA . VAL A 1 78 ? 6.615 -17.407 -10.239 1.00 92.31 78 VAL A CA 1
ATOM 589 C C . VAL A 1 78 ? 6.737 -17.808 -8.769 1.00 92.31 78 VAL A C 1
ATOM 591 O O . VAL A 1 78 ? 5.769 -18.254 -8.153 1.00 92.31 78 VAL A O 1
ATOM 594 N N . LYS A 1 79 ? 7.924 -17.622 -8.189 1.00 88.38 79 LYS A N 1
ATOM 595 C CA . LYS A 1 79 ? 8.193 -17.960 -6.785 1.00 88.38 79 LYS A CA 1
ATOM 596 C C . LYS A 1 79 ? 7.578 -16.943 -5.812 1.00 88.38 79 LYS A C 1
ATOM 598 O O . LYS A 1 79 ? 7.344 -15.774 -6.139 1.00 88.38 79 LYS A O 1
ATOM 603 N N . ASP A 1 80 ? 7.336 -17.401 -4.584 1.00 84.06 80 ASP A N 1
ATOM 604 C CA . ASP A 1 80 ? 6.973 -16.576 -3.423 1.00 84.06 80 ASP A CA 1
ATOM 605 C C . ASP A 1 80 ? 5.693 -15.726 -3.586 1.00 84.06 80 ASP A C 1
ATOM 607 O O . ASP A 1 80 ? 5.537 -14.685 -2.945 1.00 84.06 80 ASP A O 1
ATOM 611 N N . THR A 1 81 ? 4.760 -16.146 -4.446 1.00 88.62 81 THR A N 1
ATOM 612 C CA . THR A 1 81 ? 3.439 -15.521 -4.624 1.00 88.62 81 THR A CA 1
ATOM 613 C C . THR A 1 81 ? 2.329 -16.558 -4.503 1.00 88.62 81 THR A C 1
ATOM 615 O O . THR A 1 81 ? 2.470 -17.683 -4.968 1.00 88.62 81 THR A O 1
ATOM 618 N N . THR A 1 82 ? 1.198 -16.169 -3.916 1.00 89.25 82 THR A N 1
ATOM 619 C CA . THR A 1 82 ? -0.014 -17.005 -3.865 1.00 89.25 82 THR A CA 1
ATOM 620 C C . THR A 1 82 ? -0.821 -16.961 -5.164 1.00 89.25 82 THR A C 1
ATOM 622 O O . THR A 1 82 ? -1.755 -17.738 -5.329 1.00 89.25 82 THR A O 1
ATOM 625 N N . ARG A 1 83 ? -0.484 -16.041 -6.077 1.00 92.56 83 ARG A N 1
ATOM 626 C CA . ARG A 1 83 ? -1.151 -15.837 -7.372 1.00 92.56 83 ARG A CA 1
ATOM 627 C C . ARG A 1 83 ? -0.130 -15.781 -8.511 1.00 92.56 83 ARG A C 1
ATOM 629 O O . ARG A 1 83 ? 0.084 -14.707 -9.072 1.00 92.56 83 ARG A O 1
ATOM 636 N N . PRO A 1 84 ? 0.592 -16.881 -8.796 1.00 94.62 84 PRO A N 1
ATOM 637 C CA . PRO A 1 84 ? 1.628 -16.908 -9.833 1.00 94.62 84 PRO A CA 1
ATOM 638 C C . PRO A 1 84 ? 1.067 -16.686 -11.243 1.00 94.62 84 PRO A C 1
ATOM 640 O O . PRO A 1 84 ? 1.781 -16.196 -12.111 1.00 94.62 84 PRO A O 1
ATOM 643 N N . ASP A 1 85 ? -0.219 -16.972 -11.445 1.00 95.56 85 ASP A N 1
ATOM 644 C CA . ASP A 1 85 ? -0.977 -16.719 -12.670 1.00 95.56 85 ASP A CA 1
ATOM 645 C C . ASP A 1 85 ? -0.968 -15.242 -13.091 1.00 95.56 85 ASP A C 1
ATOM 647 O O . ASP A 1 85 ? -0.947 -14.944 -14.281 1.00 95.56 85 ASP A O 1
ATOM 651 N N . LEU A 1 86 ? -0.914 -14.308 -12.138 1.00 96.69 86 LEU A N 1
ATOM 652 C CA . LEU A 1 86 ? -1.013 -12.869 -12.411 1.00 96.69 86 LEU A CA 1
ATOM 653 C C . LEU A 1 86 ? 0.314 -12.208 -12.811 1.00 96.69 86 LEU A C 1
ATOM 655 O O . LEU A 1 86 ? 0.321 -11.058 -13.263 1.00 96.69 86 LEU A O 1
ATOM 659 N N . PHE A 1 87 ? 1.441 -12.893 -12.625 1.00 97.44 87 PHE A N 1
ATOM 660 C CA . PHE A 1 87 ? 2.768 -12.291 -12.737 1.00 97.44 87 PHE A CA 1
ATOM 661 C C . PHE A 1 87 ? 3.651 -13.030 -13.739 1.00 97.44 87 PHE A C 1
ATOM 663 O O . PHE A 1 87 ? 3.456 -14.217 -13.999 1.00 97.44 87 PHE A O 1
ATOM 670 N N . ARG A 1 88 ? 4.625 -12.311 -14.300 1.00 96.38 88 ARG A N 1
ATOM 671 C CA . ARG A 1 88 ? 5.642 -12.880 -15.188 1.00 96.38 88 ARG A CA 1
ATOM 672 C C . ARG A 1 88 ? 6.780 -13.463 -14.361 1.00 96.38 88 ARG A C 1
ATOM 674 O O . ARG A 1 88 ? 7.228 -12.845 -13.390 1.00 96.38 88 ARG A O 1
ATOM 681 N N . ASN A 1 89 ? 7.287 -14.614 -14.781 1.00 96.50 89 ASN A N 1
ATOM 682 C CA . ASN A 1 89 ? 8.563 -15.129 -14.303 1.00 96.50 89 ASN A CA 1
ATOM 683 C C . ASN A 1 89 ? 9.709 -14.472 -15.091 1.00 96.50 89 ASN A C 1
ATOM 685 O O . ASN A 1 89 ? 9.827 -14.664 -16.298 1.00 96.50 89 ASN A O 1
ATOM 689 N N . VAL A 1 90 ? 10.529 -13.653 -14.431 1.00 96.31 90 VAL A N 1
ATOM 690 C CA . VAL A 1 90 ? 11.561 -12.838 -15.096 1.00 96.31 90 VAL A CA 1
ATOM 691 C C . VAL A 1 90 ? 12.945 -13.099 -14.520 1.00 96.31 90 VAL A C 1
ATOM 693 O O . VAL A 1 90 ? 13.090 -13.416 -13.337 1.00 96.31 90 VAL A O 1
ATOM 696 N N . ALA A 1 91 ? 13.967 -12.918 -15.356 1.00 96.12 91 ALA A N 1
ATOM 697 C CA . ALA A 1 91 ? 15.341 -12.804 -14.892 1.00 96.12 91 ALA A CA 1
ATOM 698 C C . ALA A 1 91 ? 15.527 -11.431 -14.234 1.00 96.12 91 ALA A C 1
ATOM 700 O O . ALA A 1 91 ? 15.372 -10.391 -14.876 1.00 96.12 91 ALA A O 1
ATOM 701 N N . TRP A 1 92 ? 15.834 -11.434 -12.941 1.00 96.62 92 TRP A N 1
ATOM 702 C CA . TRP A 1 92 ? 16.126 -10.214 -12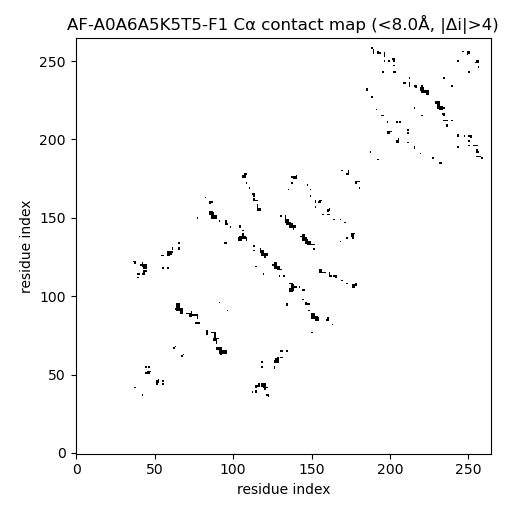.199 1.00 96.62 92 TRP A CA 1
ATOM 703 C C . TRP A 1 92 ? 17.527 -9.699 -12.530 1.00 96.62 92 TRP A C 1
ATOM 705 O O . TRP A 1 92 ? 18.483 -10.473 -12.579 1.00 96.62 92 TRP A O 1
ATOM 715 N N . GLY A 1 93 ? 17.634 -8.392 -12.749 1.00 96.56 93 GLY A N 1
ATOM 716 C CA . GLY A 1 93 ? 18.896 -7.701 -12.975 1.00 96.56 93 GLY A CA 1
ATOM 717 C C . GLY A 1 93 ? 19.665 -7.440 -11.678 1.00 96.56 93 GLY A C 1
ATOM 718 O O . GLY A 1 93 ? 19.217 -7.752 -10.570 1.00 96.56 93 GLY A O 1
ATOM 719 N N . THR A 1 94 ? 20.844 -6.836 -11.821 1.00 96.69 94 THR A N 1
ATOM 720 C CA . THR A 1 94 ? 21.790 -6.618 -10.717 1.00 96.69 94 THR A CA 1
ATOM 721 C C . THR A 1 94 ? 21.218 -5.762 -9.592 1.00 96.69 94 THR A C 1
ATOM 723 O O . THR A 1 94 ? 21.512 -6.023 -8.427 1.00 96.69 94 THR A O 1
ATOM 726 N N . PHE A 1 95 ? 20.348 -4.793 -9.890 1.00 96.38 95 PHE A N 1
ATOM 727 C CA . PHE A 1 95 ? 19.748 -3.926 -8.876 1.00 96.38 95 PHE A CA 1
ATOM 728 C C . PHE A 1 95 ? 18.932 -4.722 -7.850 1.00 96.38 95 PHE A C 1
ATOM 730 O O . PHE A 1 95 ? 18.951 -4.404 -6.662 1.00 96.38 95 PHE A O 1
ATOM 737 N N . ALA A 1 96 ? 18.264 -5.794 -8.280 1.00 95.88 96 ALA A N 1
ATOM 738 C CA . ALA A 1 96 ? 17.463 -6.662 -7.419 1.00 95.88 96 ALA A CA 1
ATOM 739 C C . ALA A 1 96 ? 18.298 -7.620 -6.546 1.00 95.88 96 ALA A C 1
ATOM 741 O O . ALA A 1 96 ? 17.742 -8.303 -5.684 1.00 95.88 96 ALA A O 1
ATOM 742 N N . THR A 1 97 ? 19.616 -7.671 -6.742 1.00 95.56 97 THR A N 1
ATOM 743 C CA . THR A 1 97 ? 20.535 -8.549 -5.999 1.00 95.56 97 THR A CA 1
ATOM 744 C C . THR A 1 97 ? 21.691 -7.802 -5.333 1.00 95.56 97 THR A C 1
ATOM 746 O O . THR A 1 97 ? 22.444 -8.405 -4.574 1.00 95.56 97 THR A O 1
ATOM 749 N N . ASP A 1 98 ? 21.852 -6.507 -5.604 1.00 97.00 98 ASP A N 1
ATOM 750 C CA . ASP A 1 98 ? 22.980 -5.708 -5.132 1.00 97.00 98 ASP A CA 1
ATOM 751 C C . ASP A 1 98 ? 22.785 -5.194 -3.693 1.00 97.00 98 ASP A C 1
ATOM 753 O O . ASP A 1 98 ? 21.883 -4.395 -3.412 1.00 97.00 98 ASP A O 1
ATOM 757 N N . PHE A 1 99 ? 23.670 -5.645 -2.797 1.00 97.56 99 PHE A N 1
ATOM 758 C CA . PHE A 1 99 ? 23.754 -5.262 -1.381 1.00 97.56 99 PHE A CA 1
ATOM 759 C C . PHE A 1 99 ? 24.871 -4.250 -1.073 1.00 97.56 99 PHE A C 1
ATOM 761 O O . PHE A 1 99 ? 25.072 -3.918 0.102 1.00 97.56 99 PHE A O 1
ATOM 768 N N . SER A 1 100 ? 25.613 -3.794 -2.084 1.00 97.12 100 SER A N 1
ATOM 769 C CA . SER A 1 100 ? 26.815 -2.970 -1.902 1.00 97.12 100 SER A CA 1
ATOM 770 C C . SER A 1 100 ? 26.529 -1.517 -1.509 1.00 97.12 100 SER A C 1
ATOM 772 O O . SER A 1 100 ? 27.374 -0.898 -0.872 1.00 97.12 100 SER A O 1
ATOM 774 N N . LYS A 1 101 ? 25.342 -0.993 -1.835 1.00 95.75 101 LYS A N 1
ATOM 775 C CA . LYS A 1 101 ? 24.949 0.404 -1.595 1.00 95.75 101 LYS A CA 1
ATOM 776 C C . LYS A 1 101 ? 24.111 0.550 -0.332 1.00 95.75 101 LYS A C 1
ATOM 778 O O . LYS A 1 101 ? 22.909 0.285 -0.349 1.00 95.75 101 LYS A O 1
ATOM 783 N N . ASP A 1 102 ? 24.742 0.936 0.771 1.00 95.62 102 ASP A N 1
ATOM 784 C CA . ASP A 1 102 ? 24.113 1.041 2.095 1.00 95.62 102 ASP A CA 1
ATOM 785 C C . ASP A 1 102 ? 22.956 2.044 2.119 1.00 95.62 102 ASP A C 1
ATOM 787 O O . ASP A 1 102 ? 21.932 1.793 2.753 1.00 95.62 102 ASP A O 1
ATOM 791 N N . GLU A 1 103 ? 23.094 3.144 1.385 1.00 95.88 103 GLU A N 1
ATOM 792 C CA . GLU A 1 103 ? 22.129 4.237 1.289 1.00 95.88 103 GLU A CA 1
ATOM 793 C C . GLU A 1 103 ? 20.771 3.818 0.708 1.00 95.88 103 GLU A C 1
ATOM 795 O O . GLU A 1 103 ? 19.757 4.456 0.990 1.00 95.88 103 GLU A O 1
ATOM 800 N N . GLU A 1 104 ? 20.720 2.724 -0.057 1.00 95.12 104 GLU A N 1
ATOM 801 C CA . GLU A 1 104 ? 19.471 2.190 -0.607 1.00 95.12 104 GLU A CA 1
ATOM 802 C C . GLU A 1 104 ? 18.687 1.357 0.426 1.00 95.12 104 GLU A C 1
ATOM 804 O O . GLU A 1 104 ? 17.503 1.071 0.233 1.00 95.12 104 GLU A O 1
ATOM 809 N N . PHE A 1 105 ? 19.313 0.967 1.542 1.00 97.31 105 PHE A N 1
ATOM 810 C CA . PHE A 1 105 ? 18.678 0.190 2.605 1.00 97.31 105 PHE A CA 1
ATOM 811 C C . PHE A 1 105 ? 18.226 1.106 3.739 1.00 97.31 105 PHE A C 1
ATOM 813 O O . PHE A 1 105 ? 18.985 1.458 4.639 1.00 97.31 105 PHE A O 1
ATOM 820 N N . VAL A 1 106 ? 16.938 1.441 3.738 1.00 95.19 106 VAL A N 1
ATOM 821 C CA . VAL A 1 106 ? 16.333 2.313 4.754 1.00 95.19 106 VAL A CA 1
ATOM 822 C C . VAL A 1 106 ? 15.524 1.520 5.784 1.00 95.19 106 VAL A C 1
ATOM 824 O O . VAL A 1 106 ? 14.868 0.530 5.457 1.00 95.19 106 VAL A O 1
ATOM 827 N N . ALA A 1 107 ? 15.548 1.952 7.048 1.00 93.44 107 ALA A N 1
ATOM 828 C CA . ALA A 1 107 ? 14.757 1.334 8.123 1.00 93.44 107 ALA A CA 1
ATOM 829 C C . ALA A 1 107 ? 13.257 1.677 8.038 1.00 93.44 107 ALA A C 1
ATOM 831 O O . ALA A 1 107 ? 12.407 0.911 8.500 1.00 93.44 107 ALA A O 1
ATOM 832 N N . GLU A 1 108 ? 12.936 2.821 7.427 1.00 92.12 108 GLU A N 1
ATOM 833 C CA . GLU A 1 108 ? 11.575 3.328 7.252 1.00 92.12 108 GLU A CA 1
ATOM 834 C C . GLU A 1 108 ? 11.279 3.577 5.764 1.00 92.12 108 GLU A C 1
ATOM 836 O O . GLU A 1 108 ? 11.241 4.722 5.316 1.00 92.12 108 GLU A O 1
ATOM 841 N N . PRO A 1 109 ? 11.113 2.513 4.954 1.00 90.31 109 PRO A N 1
ATOM 842 C CA . PRO A 1 109 ? 10.856 2.671 3.529 1.00 90.31 109 PRO A CA 1
ATOM 843 C C . PRO A 1 109 ? 9.519 3.371 3.278 1.00 90.31 109 PRO A C 1
ATOM 845 O O . PRO A 1 109 ? 8.467 2.950 3.771 1.00 90.31 109 PRO A O 1
ATOM 848 N N . ALA A 1 110 ? 9.550 4.412 2.448 1.00 85.38 110 ALA A N 1
ATOM 849 C CA . ALA A 1 110 ? 8.345 5.025 1.914 1.00 85.38 110 ALA A CA 1
ATOM 850 C C . ALA A 1 110 ? 7.727 4.102 0.853 1.00 85.38 110 ALA A C 1
ATOM 852 O O . ALA A 1 110 ? 8.394 3.695 -0.096 1.00 85.38 110 ALA A O 1
ATOM 853 N N . PHE A 1 111 ? 6.436 3.787 0.982 1.00 88.50 111 PHE A N 1
ATOM 854 C CA . PHE A 1 111 ? 5.708 3.020 -0.030 1.00 88.50 111 PHE A CA 1
ATOM 855 C C . PHE A 1 111 ? 4.604 3.863 -0.651 1.00 88.50 111 PHE A C 1
ATOM 857 O O . PHE A 1 111 ? 3.686 4.323 0.029 1.00 88.50 111 PHE A O 1
ATOM 864 N N . THR A 1 112 ? 4.655 3.994 -1.972 1.00 90.94 112 THR A N 1
ATOM 865 C CA . THR A 1 112 ? 3.562 4.556 -2.763 1.00 90.94 112 THR A CA 1
ATOM 866 C C . THR A 1 112 ? 2.881 3.431 -3.523 1.00 90.94 112 THR A C 1
ATOM 868 O O . THR A 1 112 ? 3.524 2.693 -4.266 1.00 90.94 112 THR A O 1
ATOM 871 N N . GLN A 1 113 ? 1.564 3.301 -3.347 1.00 93.19 113 GLN A N 1
ATOM 872 C CA . GLN A 1 113 ? 0.803 2.222 -3.977 1.00 93.19 113 GLN A CA 1
ATOM 873 C C . GLN A 1 113 ? 0.986 2.211 -5.496 1.00 93.19 113 GLN A C 1
ATOM 875 O O . GLN A 1 113 ? 0.982 3.276 -6.125 1.00 93.19 113 GLN A O 1
ATOM 880 N N . PHE A 1 114 ? 1.062 1.011 -6.062 1.00 97.00 114 PHE A N 1
ATOM 881 C CA . PHE A 1 114 ? 0.972 0.777 -7.493 1.00 97.00 114 PHE A CA 1
ATOM 882 C C . PHE A 1 114 ? -0.398 1.204 -8.036 1.00 97.00 114 PHE A C 1
ATOM 884 O O . PHE A 1 114 ? -1.441 1.040 -7.374 1.00 97.00 114 PHE A O 1
ATOM 891 N N . VAL A 1 115 ? -0.394 1.719 -9.258 1.00 96.94 115 VAL A N 1
ATOM 892 C CA . VAL A 1 115 ? -1.585 2.086 -10.031 1.00 96.94 115 VAL A CA 1
ATOM 893 C C . VAL A 1 115 ? -1.683 1.241 -11.305 1.00 96.94 115 VAL A C 1
ATOM 895 O O . VAL A 1 115 ? -0.659 0.715 -11.735 1.00 96.94 115 VAL A O 1
ATOM 898 N N . PRO A 1 116 ? -2.881 1.061 -11.890 1.00 97.25 116 PRO A N 1
ATOM 899 C CA . PRO A 1 116 ? -3.014 0.442 -13.205 1.00 97.25 116 PRO A CA 1
ATOM 900 C C . PRO A 1 116 ? -2.210 1.201 -14.267 1.00 97.25 116 PRO A C 1
ATOM 902 O O . PRO A 1 116 ? -2.225 2.431 -14.286 1.00 97.25 116 PRO A O 1
ATOM 905 N N . GLY A 1 117 ? -1.533 0.453 -15.136 1.00 96.69 117 GLY A N 1
ATOM 906 C CA . GLY A 1 117 ? -0.573 0.953 -16.121 1.00 96.69 117 GLY A CA 1
ATOM 907 C C . GLY A 1 117 ? 0.877 0.765 -15.667 1.00 96.69 117 GLY A C 1
ATOM 908 O O . GLY A 1 117 ? 1.160 0.643 -14.482 1.00 96.69 117 GLY A O 1
ATOM 909 N N . ARG A 1 118 ? 1.827 0.700 -16.608 1.00 96.12 118 ARG A N 1
ATOM 910 C CA . ARG A 1 118 ? 3.259 0.569 -16.268 1.00 96.12 118 ARG A CA 1
ATOM 911 C C . ARG A 1 118 ? 3.824 1.852 -15.662 1.00 96.12 118 ARG A C 1
ATOM 913 O O . ARG A 1 118 ? 4.702 1.796 -14.812 1.00 96.12 118 ARG A O 1
ATOM 920 N N . PHE A 1 119 ? 3.290 2.994 -16.065 1.00 97.75 119 PHE A N 1
ATOM 921 C CA . PHE A 1 119 ? 3.754 4.305 -15.639 1.00 97.75 119 PHE A CA 1
ATOM 922 C C . PHE A 1 119 ? 2.723 4.986 -14.742 1.00 97.75 119 PHE A C 1
ATOM 924 O O . PHE A 1 119 ? 1.527 4.717 -14.850 1.00 97.75 119 PHE A O 1
ATOM 931 N N . GLU A 1 120 ? 3.183 5.880 -13.873 1.00 96.75 120 GLU A N 1
ATOM 932 C CA . GLU A 1 120 ? 2.322 6.723 -13.043 1.00 96.75 120 GLU A CA 1
ATOM 933 C C . GLU A 1 120 ? 2.696 8.200 -13.184 1.00 96.75 120 GLU A C 1
ATOM 935 O O . GLU A 1 120 ? 3.865 8.534 -13.384 1.00 96.75 120 GLU A O 1
ATOM 940 N N . LEU A 1 121 ? 1.705 9.074 -13.017 1.00 96.56 121 LEU A N 1
ATOM 941 C CA . LEU A 1 121 ? 1.907 10.515 -12.899 1.00 96.56 121 LEU A CA 1
ATOM 942 C C . LEU A 1 121 ? 2.299 10.880 -11.460 1.00 96.56 121 LEU A C 1
ATOM 944 O O . LEU A 1 121 ? 1.695 10.394 -10.497 1.00 96.56 121 LEU A O 1
ATOM 948 N N . LEU A 1 122 ? 3.303 11.737 -11.310 1.00 94.19 122 LEU A N 1
ATOM 949 C CA . LEU A 1 122 ? 3.775 12.264 -10.034 1.00 94.19 122 LEU A CA 1
ATOM 950 C C . LEU A 1 122 ? 3.203 13.668 -9.755 1.00 94.19 122 LEU A C 1
ATOM 952 O O . LEU A 1 122 ? 2.728 14.339 -10.672 1.00 94.19 122 LEU A O 1
ATOM 956 N N . PRO A 1 123 ? 3.221 14.139 -8.489 1.00 92.00 123 PRO A N 1
ATOM 957 C CA . PRO A 1 123 ? 2.674 15.452 -8.129 1.00 92.00 123 PRO A CA 1
ATOM 958 C C . PRO A 1 123 ? 3.339 16.644 -8.832 1.00 92.00 123 PRO A C 1
ATOM 960 O O . PRO A 1 123 ? 2.722 17.697 -8.946 1.00 92.00 123 PRO A O 1
ATOM 963 N N . ASP A 1 124 ? 4.584 16.486 -9.281 1.00 92.06 124 ASP A N 1
ATOM 964 C CA . ASP A 1 124 ? 5.344 17.488 -10.038 1.00 92.06 124 ASP A CA 1
ATOM 965 C C . ASP A 1 124 ? 5.035 17.471 -11.549 1.00 92.06 124 ASP A C 1
ATOM 967 O O . ASP A 1 124 ? 5.637 18.223 -12.311 1.00 92.06 124 ASP A O 1
ATOM 971 N N . GLY A 1 125 ? 4.096 16.625 -11.986 1.00 91.88 125 GLY A N 1
ATOM 972 C CA . GLY A 1 125 ? 3.713 16.462 -13.388 1.00 91.88 125 GLY A CA 1
ATOM 973 C C . GLY A 1 125 ? 4.614 15.512 -14.178 1.00 91.88 125 GLY A C 1
ATOM 974 O O . GLY A 1 125 ? 4.356 15.286 -15.360 1.00 91.88 125 GLY A O 1
ATOM 975 N N . THR A 1 126 ? 5.645 14.932 -13.559 1.00 94.31 126 THR A N 1
ATOM 976 C CA . THR A 1 126 ? 6.532 13.973 -14.228 1.00 94.31 126 THR A CA 1
ATOM 977 C C . THR A 1 126 ? 5.932 12.567 -14.262 1.00 94.31 126 THR A C 1
ATOM 979 O O . THR A 1 126 ? 5.048 12.220 -13.474 1.00 94.31 126 THR A O 1
ATOM 982 N N . VAL A 1 127 ? 6.410 11.736 -15.192 1.00 97.00 127 VAL A N 1
ATOM 983 C CA . VAL A 1 127 ? 5.990 10.336 -15.325 1.00 97.00 127 VAL A CA 1
ATOM 984 C C . VAL A 1 127 ? 7.092 9.411 -14.837 1.00 97.00 127 VAL A C 1
ATOM 986 O O . VAL A 1 127 ? 8.241 9.534 -15.259 1.00 97.00 127 VAL A O 1
ATOM 989 N N . ARG A 1 128 ? 6.729 8.444 -13.991 1.00 96.25 128 ARG A N 1
ATOM 990 C CA . ARG A 1 128 ? 7.653 7.442 -13.448 1.00 96.25 128 ARG A CA 1
ATOM 991 C C . ARG A 1 128 ? 7.273 6.029 -13.872 1.00 96.25 128 ARG A C 1
ATOM 993 O O . ARG A 1 128 ? 6.104 5.651 -13.792 1.00 96.25 128 ARG A O 1
ATOM 1000 N N . ASP A 1 129 ? 8.266 5.232 -14.265 1.00 97.69 129 ASP A N 1
ATOM 1001 C CA . ASP A 1 129 ? 8.108 3.794 -14.509 1.00 97.69 129 ASP A CA 1
ATOM 1002 C C . ASP A 1 129 ? 7.931 3.053 -13.173 1.00 97.69 129 ASP A C 1
ATOM 1004 O O . ASP A 1 129 ? 8.808 3.048 -12.307 1.00 97.69 129 ASP A O 1
ATOM 1008 N N . GLN A 1 130 ? 6.788 2.394 -12.982 1.00 97.25 130 GLN A N 1
ATOM 1009 C CA . GLN A 1 130 ? 6.499 1.664 -11.745 1.00 97.25 130 GLN A CA 1
ATOM 1010 C C . GLN A 1 130 ? 7.350 0.398 -11.583 1.00 97.25 130 GLN A C 1
ATOM 1012 O O . GLN A 1 130 ? 7.345 -0.198 -10.504 1.00 97.25 130 GLN A O 1
ATOM 1017 N N . LYS A 1 131 ? 8.112 0.004 -12.610 1.00 96.31 131 LYS A N 1
ATOM 1018 C CA . LYS A 1 131 ? 9.158 -1.026 -12.533 1.00 96.31 131 LYS A CA 1
ATOM 1019 C C . LYS A 1 131 ? 10.137 -0.789 -11.384 1.00 96.31 131 LYS A C 1
ATOM 1021 O O . LYS A 1 131 ? 10.505 -1.749 -10.711 1.00 96.31 131 LYS A O 1
ATOM 1026 N N . GLU A 1 132 ? 10.473 0.466 -11.094 1.00 95.62 132 GLU A N 1
ATOM 1027 C CA . GLU A 1 132 ? 11.387 0.824 -10.001 1.00 95.62 132 GLU A CA 1
ATOM 1028 C C . GLU A 1 132 ? 10.861 0.395 -8.624 1.00 95.62 132 GLU A C 1
ATOM 1030 O O . GLU A 1 132 ? 11.624 0.025 -7.737 1.00 95.62 132 GLU A O 1
ATOM 1035 N N . LYS A 1 133 ? 9.535 0.368 -8.449 1.00 95.81 133 LYS A N 1
ATOM 1036 C CA . LYS A 1 133 ? 8.893 -0.011 -7.181 1.00 95.81 133 LYS A CA 1
ATOM 1037 C C . LYS A 1 133 ? 8.878 -1.514 -6.924 1.00 95.81 133 LYS A C 1
ATOM 1039 O O . LYS A 1 133 ? 8.518 -1.938 -5.825 1.00 95.81 133 LYS A O 1
ATOM 1044 N N . LEU A 1 134 ? 9.168 -2.333 -7.936 1.00 97.00 134 LEU A N 1
ATOM 1045 C CA . LEU A 1 134 ? 9.111 -3.789 -7.803 1.00 97.00 134 LEU A CA 1
ATOM 1046 C C . LEU A 1 134 ? 10.188 -4.307 -6.851 1.00 97.00 134 LEU A C 1
ATOM 1048 O O . LEU A 1 134 ? 9.960 -5.303 -6.161 1.00 97.00 134 LEU A O 1
ATOM 1052 N N . VAL A 1 135 ? 11.325 -3.617 -6.779 1.00 97.00 135 VAL A N 1
ATOM 1053 C CA . VAL A 1 135 ? 12.429 -3.949 -5.883 1.00 97.00 135 VAL A CA 1
ATOM 1054 C C . VAL A 1 135 ? 12.332 -3.086 -4.632 1.00 97.00 135 VAL A C 1
ATOM 1056 O O . VAL A 1 135 ? 12.438 -1.866 -4.690 1.00 97.00 135 VAL A O 1
ATOM 1059 N N . VAL A 1 136 ? 12.149 -3.724 -3.479 1.00 96.44 136 VAL A N 1
ATOM 1060 C CA . VAL A 1 136 ? 12.136 -3.047 -2.179 1.00 96.44 136 VAL A CA 1
ATOM 1061 C C . VAL A 1 136 ? 13.384 -3.424 -1.404 1.00 96.44 136 VAL A C 1
ATOM 1063 O O . VAL A 1 136 ? 13.538 -4.576 -0.992 1.00 96.44 136 VAL A O 1
ATOM 1066 N N . LYS A 1 137 ? 14.250 -2.438 -1.178 1.00 97.44 137 LYS A N 1
ATOM 1067 C CA . LYS A 1 137 ? 15.430 -2.548 -0.320 1.00 97.44 137 LYS A CA 1
ATOM 1068 C C . LYS A 1 137 ? 15.131 -1.904 1.032 1.00 97.44 137 LYS A C 1
ATOM 1070 O O . LYS A 1 137 ? 14.595 -0.800 1.093 1.00 97.44 137 LYS A O 1
ATOM 1075 N N . LEU A 1 138 ? 15.397 -2.621 2.122 1.00 97.44 138 LEU A N 1
ATOM 1076 C CA . LEU A 1 138 ? 15.133 -2.135 3.480 1.00 97.44 138 LEU A CA 1
ATOM 1077 C C . LEU A 1 138 ? 16.100 -2.722 4.510 1.00 97.44 138 LEU A C 1
ATOM 1079 O O . LEU A 1 138 ? 16.675 -3.794 4.303 1.00 97.44 138 LEU A O 1
ATOM 1083 N N . LEU A 1 139 ? 16.231 -2.040 5.647 1.00 9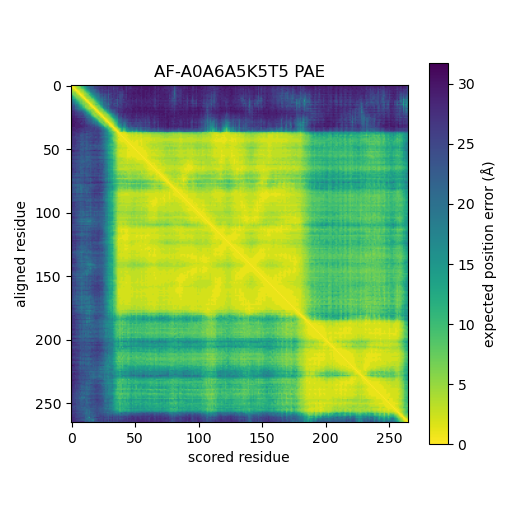8.00 139 LEU A N 1
ATOM 1084 C CA . LEU A 1 139 ? 16.812 -2.599 6.868 1.00 98.00 139 LEU A CA 1
ATOM 1085 C C . LEU A 1 139 ? 15.697 -3.212 7.712 1.00 98.00 139 LEU A C 1
ATOM 1087 O O . LEU A 1 139 ? 14.692 -2.559 8.002 1.00 98.00 139 LEU A O 1
ATOM 1091 N N . ASP A 1 140 ? 15.863 -4.473 8.102 1.00 97.38 140 ASP A N 1
ATOM 1092 C CA . ASP A 1 140 ? 14.894 -5.137 8.967 1.00 97.38 140 ASP A CA 1
ATOM 1093 C C . ASP A 1 140 ? 14.983 -4.659 10.431 1.00 97.38 140 ASP A C 1
ATOM 1095 O O . ASP A 1 140 ? 15.842 -3.858 10.806 1.00 97.38 140 ASP A O 1
ATOM 1099 N N . LYS A 1 141 ? 14.080 -5.149 11.291 1.00 95.81 141 LYS A N 1
ATOM 1100 C CA . LYS A 1 141 ? 14.016 -4.806 12.728 1.00 95.81 141 LYS A CA 1
ATOM 1101 C C . LYS A 1 141 ? 15.333 -5.040 13.483 1.00 95.81 141 LYS A C 1
ATOM 1103 O O . LYS A 1 141 ? 15.508 -4.442 14.544 1.00 95.81 141 LYS A O 1
ATOM 1108 N N . ASN A 1 142 ? 16.215 -5.891 12.957 1.00 97.06 142 ASN A N 1
ATOM 1109 C CA . ASN A 1 142 ? 17.515 -6.233 13.532 1.00 97.06 142 ASN A CA 1
ATOM 1110 C C . ASN A 1 142 ? 18.674 -5.498 12.835 1.00 97.06 142 ASN A C 1
ATOM 1112 O O . ASN A 1 142 ? 19.833 -5.786 13.118 1.00 97.06 142 ASN A O 1
ATOM 1116 N N . GLY A 1 143 ? 18.380 -4.575 11.914 1.00 96.50 143 GLY A N 1
ATOM 1117 C CA . GLY A 1 143 ? 19.379 -3.849 11.132 1.00 96.50 143 GLY A CA 1
ATOM 1118 C C . GLY A 1 143 ? 19.981 -4.658 9.982 1.00 96.50 143 GLY A C 1
ATOM 1119 O O . GLY A 1 143 ? 20.985 -4.238 9.413 1.00 96.50 143 GLY A O 1
ATOM 1120 N N . LYS A 1 144 ? 19.408 -5.812 9.611 1.00 98.06 144 LYS A N 1
ATOM 1121 C CA . LYS A 1 144 ? 19.911 -6.613 8.487 1.00 98.06 144 LYS A CA 1
ATOM 1122 C C . LYS A 1 144 ? 19.307 -6.126 7.172 1.00 98.06 144 LYS A C 1
ATOM 1124 O O . LYS A 1 144 ? 18.093 -5.957 7.057 1.00 98.06 144 LYS A O 1
ATOM 1129 N N . LYS A 1 145 ? 20.155 -5.967 6.155 1.00 98.38 145 LYS A N 1
ATOM 1130 C CA . LYS A 1 145 ? 19.744 -5.634 4.786 1.00 98.38 145 LYS A CA 1
ATOM 1131 C C . LYS A 1 145 ? 18.865 -6.732 4.186 1.00 98.38 145 LYS A C 1
ATOM 1133 O O . LYS A 1 145 ? 19.193 -7.920 4.261 1.00 98.38 145 LYS A O 1
ATOM 1138 N N . ARG A 1 146 ? 17.762 -6.337 3.555 1.00 97.94 146 ARG A N 1
ATOM 1139 C CA . ARG A 1 146 ? 16.844 -7.214 2.816 1.00 97.94 146 ARG A CA 1
ATOM 1140 C C . ARG A 1 146 ? 16.528 -6.590 1.465 1.00 97.94 146 ARG A C 1
ATOM 1142 O O . ARG A 1 146 ? 16.266 -5.391 1.398 1.00 97.94 146 ARG A O 1
ATOM 1149 N N . ILE A 1 147 ? 16.495 -7.418 0.425 1.00 97.69 147 ILE A N 1
ATOM 1150 C CA . ILE A 1 147 ? 15.964 -7.052 -0.888 1.00 97.69 147 ILE A CA 1
ATOM 1151 C C . ILE A 1 147 ? 14.768 -7.956 -1.171 1.00 97.69 147 ILE A C 1
ATOM 1153 O O . ILE A 1 147 ? 14.860 -9.177 -1.040 1.00 97.69 147 ILE A O 1
ATOM 1157 N N . PHE A 1 148 ? 13.645 -7.356 -1.545 1.00 97.19 148 PHE A N 1
ATOM 1158 C CA . PHE A 1 148 ? 12.459 -8.059 -2.013 1.00 97.19 148 PHE A CA 1
ATOM 1159 C C . PHE A 1 148 ? 12.204 -7.685 -3.467 1.00 97.19 148 PHE A C 1
ATOM 1161 O O . PHE A 1 148 ? 11.834 -6.550 -3.753 1.00 97.19 148 PHE A O 1
ATOM 1168 N N . ALA A 1 149 ? 12.372 -8.644 -4.373 1.00 97.00 149 ALA A N 1
ATOM 1169 C CA . ALA A 1 149 ? 12.045 -8.477 -5.781 1.00 97.00 149 ALA A CA 1
ATOM 1170 C C . ALA A 1 149 ? 10.628 -9.010 -6.044 1.00 97.00 149 ALA A C 1
ATOM 1172 O O . ALA A 1 149 ? 10.363 -10.210 -5.930 1.00 97.00 149 ALA A O 1
ATOM 1173 N N . ASN A 1 150 ? 9.686 -8.111 -6.318 1.00 97.12 150 ASN A N 1
ATOM 1174 C CA . ASN A 1 150 ? 8.292 -8.461 -6.564 1.00 97.12 150 ASN A CA 1
ATOM 1175 C C . ASN A 1 150 ? 8.058 -8.685 -8.060 1.00 97.12 150 ASN A C 1
ATOM 1177 O O . ASN A 1 150 ? 8.359 -7.794 -8.845 1.00 97.12 150 ASN A O 1
ATOM 1181 N N . PRO A 1 151 ? 7.507 -9.835 -8.474 1.00 96.50 151 PRO A N 1
ATOM 1182 C CA . PRO A 1 151 ? 7.390 -10.184 -9.885 1.00 96.50 151 PRO A CA 1
ATOM 1183 C C . PRO A 1 151 ? 6.496 -9.175 -10.627 1.00 96.50 151 PRO A C 1
ATOM 1185 O O . PRO A 1 151 ? 5.466 -8.759 -10.083 1.00 96.50 151 PRO A O 1
ATOM 1188 N N . PRO A 1 152 ? 6.877 -8.747 -11.845 1.00 97.19 152 PRO A N 1
ATOM 1189 C CA . PRO A 1 152 ? 6.089 -7.789 -12.605 1.00 97.19 152 PRO A CA 1
ATOM 1190 C C . PRO A 1 152 ? 4.748 -8.412 -13.027 1.00 97.19 152 PRO A C 1
ATOM 1192 O O . PRO A 1 152 ? 4.698 -9.606 -13.343 1.00 97.19 152 PRO A O 1
ATOM 1195 N N . PRO A 1 153 ? 3.652 -7.634 -13.057 1.00 97.25 153 PRO A N 1
ATOM 1196 C CA . PRO A 1 153 ? 2.382 -8.097 -13.610 1.00 97.25 153 PRO A CA 1
ATOM 1197 C C . PRO A 1 153 ? 2.538 -8.590 -15.054 1.00 97.25 153 PRO A C 1
ATOM 1199 O O . PRO A 1 153 ? 3.295 -8.000 -15.828 1.00 97.25 153 PRO A O 1
ATOM 1202 N N . ARG A 1 154 ? 1.792 -9.637 -15.438 1.00 96.12 154 ARG A N 1
ATOM 1203 C CA . ARG A 1 154 ? 1.619 -9.990 -16.865 1.00 96.12 154 ARG A CA 1
ATOM 1204 C C . ARG A 1 154 ? 0.959 -8.852 -17.624 1.00 96.12 154 ARG A C 1
ATOM 1206 O O . ARG A 1 154 ? 1.405 -8.488 -18.704 1.00 96.12 154 ARG A O 1
ATOM 1213 N N . ASP A 1 155 ? -0.062 -8.277 -17.000 1.00 96.94 155 ASP A N 1
ATOM 1214 C CA . ASP A 1 155 ? -0.756 -7.092 -17.466 1.00 96.94 155 ASP A CA 1
ATOM 1215 C C . ASP A 1 155 ? -0.701 -6.007 -16.388 1.00 96.94 155 ASP A C 1
ATOM 1217 O O . ASP A 1 155 ? -1.241 -6.157 -15.289 1.00 96.94 155 ASP A O 1
ATOM 1221 N N . TRP A 1 156 ? -0.047 -4.894 -16.712 1.00 96.75 156 TRP A N 1
ATOM 1222 C CA . TRP A 1 156 ? 0.044 -3.739 -15.825 1.00 96.75 156 TRP A CA 1
ATOM 1223 C C . TRP A 1 156 ? -1.297 -3.017 -15.644 1.00 96.75 156 TRP A C 1
ATOM 1225 O O . TRP A 1 156 ? -1.468 -2.316 -14.646 1.00 96.75 156 TRP A O 1
ATOM 1235 N N . ALA A 1 157 ? -2.259 -3.177 -16.555 1.00 96.62 157 ALA A N 1
ATOM 1236 C CA . ALA A 1 157 ? -3.608 -2.631 -16.411 1.00 96.62 157 ALA A CA 1
ATOM 1237 C C . ALA A 1 157 ? -4.499 -3.477 -15.480 1.00 96.62 157 ALA A C 1
ATOM 1239 O O . ALA A 1 157 ? -5.516 -2.981 -14.986 1.00 96.62 157 ALA A O 1
ATOM 1240 N N . SER A 1 158 ? -4.107 -4.719 -15.169 1.00 97.44 158 SER A N 1
ATOM 1241 C CA . SER A 1 158 ? -4.887 -5.626 -14.324 1.00 97.44 158 SER A CA 1
ATOM 1242 C C . SER A 1 158 ? -4.992 -5.121 -12.884 1.00 97.44 158 SER A C 1
ATOM 1244 O O . SER A 1 158 ? -4.060 -5.207 -12.079 1.00 97.44 158 SER A O 1
ATOM 1246 N N . GLN A 1 159 ? -6.182 -4.646 -12.510 1.00 95.75 159 GLN A N 1
ATOM 1247 C CA . GLN A 1 159 ? -6.463 -4.195 -11.146 1.00 95.75 159 GLN A CA 1
ATOM 1248 C C . GLN A 1 159 ? -6.263 -5.317 -10.112 1.00 95.75 159 GLN A C 1
ATOM 1250 O O . GLN A 1 159 ? -5.894 -5.033 -8.967 1.00 95.75 159 GLN A O 1
ATOM 1255 N N . GLU A 1 160 ? -6.466 -6.577 -10.499 1.00 97.06 160 GLU A N 1
ATOM 1256 C CA . GLU A 1 160 ? -6.231 -7.733 -9.635 1.00 97.06 160 GLU A CA 1
ATOM 1257 C C . GLU A 1 160 ? -4.737 -7.912 -9.337 1.00 97.06 160 GLU A C 1
ATOM 1259 O O . GLU A 1 160 ? -4.350 -7.940 -8.163 1.00 97.06 160 GLU A O 1
ATOM 1264 N N . ALA A 1 161 ? -3.890 -7.917 -10.372 1.00 97.31 161 ALA A N 1
ATOM 1265 C CA . ALA A 1 161 ? -2.437 -8.020 -10.226 1.00 97.31 161 ALA A CA 1
ATOM 1266 C C . ALA A 1 161 ? -1.871 -6.848 -9.411 1.00 97.31 161 ALA A C 1
ATOM 1268 O O . ALA A 1 161 ? -1.119 -7.052 -8.455 1.00 97.31 161 ALA A O 1
ATOM 1269 N N . ILE A 1 162 ? -2.313 -5.619 -9.701 1.00 97.62 162 ILE A N 1
ATOM 1270 C CA . ILE A 1 162 ? -1.921 -4.412 -8.958 1.00 97.62 162 ILE A CA 1
ATOM 1271 C C . ILE A 1 162 ? -2.361 -4.480 -7.488 1.00 97.62 162 ILE A C 1
ATOM 1273 O O . ILE A 1 162 ? -1.633 -4.047 -6.591 1.00 97.62 162 ILE A O 1
ATOM 1277 N N . THR A 1 163 ? -3.541 -5.030 -7.198 1.00 95.88 163 THR A N 1
ATOM 1278 C CA . THR A 1 163 ? -4.014 -5.210 -5.815 1.00 95.88 163 THR A CA 1
ATOM 1279 C C . THR A 1 163 ? -3.179 -6.252 -5.074 1.00 95.88 163 THR A C 1
ATOM 1281 O O . THR A 1 163 ? -2.791 -6.015 -3.925 1.00 95.88 163 THR A O 1
ATOM 1284 N N . ALA A 1 164 ? -2.877 -7.383 -5.714 1.00 96.44 164 ALA A N 1
ATOM 1285 C CA . ALA A 1 164 ? -2.024 -8.426 -5.151 1.00 96.44 164 ALA A CA 1
ATOM 1286 C C . ALA A 1 164 ? -0.606 -7.901 -4.868 1.00 96.44 164 ALA A C 1
ATOM 1288 O O . ALA A 1 164 ? -0.090 -8.097 -3.766 1.00 96.44 164 ALA A O 1
ATOM 1289 N N . LEU A 1 165 ? -0.028 -7.144 -5.804 1.00 96.12 165 LEU A N 1
ATOM 1290 C CA . LEU A 1 165 ? 1.287 -6.519 -5.675 1.00 96.12 165 LEU A CA 1
ATOM 1291 C C . LEU A 1 165 ? 1.335 -5.525 -4.505 1.00 96.12 165 LEU A C 1
ATOM 1293 O O . LEU A 1 165 ? 2.177 -5.647 -3.619 1.00 96.12 165 LEU A O 1
ATOM 1297 N N . ASN A 1 166 ? 0.357 -4.615 -4.422 1.00 95.56 166 ASN A N 1
ATOM 1298 C CA . ASN A 1 166 ? 0.232 -3.674 -3.305 1.00 95.56 166 ASN A CA 1
ATOM 1299 C C . ASN A 1 166 ? 0.142 -4.379 -1.944 1.00 95.56 166 ASN A C 1
ATOM 1301 O O . ASN A 1 166 ? 0.815 -3.982 -0.991 1.00 95.56 166 ASN A O 1
ATOM 1305 N N . LYS A 1 167 ? -0.686 -5.429 -1.839 1.00 94.38 167 LYS A N 1
ATOM 1306 C CA . LYS A 1 167 ? -0.808 -6.225 -0.607 1.00 94.38 167 LYS A CA 1
ATOM 1307 C C . LYS A 1 167 ? 0.527 -6.870 -0.242 1.00 94.38 167 LYS A C 1
ATOM 1309 O O . LYS A 1 167 ? 0.933 -6.787 0.916 1.00 94.38 167 LYS A O 1
ATOM 1314 N N . ARG A 1 168 ? 1.212 -7.481 -1.211 1.00 95.38 168 ARG A N 1
ATOM 1315 C CA . ARG A 1 168 ? 2.501 -8.150 -1.005 1.00 95.38 168 ARG A CA 1
ATOM 1316 C C . ARG A 1 168 ? 3.567 -7.180 -0.503 1.00 95.38 168 ARG A C 1
ATOM 1318 O O . ARG A 1 168 ? 4.164 -7.446 0.538 1.00 95.38 168 ARG A O 1
ATOM 1325 N N . THR A 1 169 ? 3.751 -6.042 -1.169 1.00 95.00 169 THR A N 1
ATOM 1326 C CA . THR A 1 169 ? 4.764 -5.048 -0.785 1.00 95.00 169 THR A CA 1
ATOM 1327 C C . THR A 1 169 ? 4.513 -4.480 0.612 1.00 95.00 169 THR A C 1
ATOM 1329 O O . THR A 1 169 ? 5.420 -4.435 1.445 1.00 95.00 169 THR A O 1
ATOM 1332 N N . VAL A 1 170 ? 3.259 -4.132 0.925 1.00 93.69 170 VAL A N 1
ATOM 1333 C CA . VAL A 1 170 ? 2.868 -3.687 2.273 1.00 93.69 170 VAL A CA 1
ATOM 1334 C C . VAL A 1 170 ? 3.185 -4.752 3.322 1.00 93.69 170 VAL A C 1
ATOM 1336 O O . VAL A 1 170 ? 3.687 -4.424 4.396 1.00 93.69 170 VAL A O 1
ATOM 1339 N N . GLN A 1 171 ? 2.921 -6.028 3.031 1.00 93.81 171 GLN A N 1
ATOM 1340 C CA . GLN A 1 171 ? 3.207 -7.117 3.966 1.00 93.81 171 GLN A CA 1
ATOM 1341 C C . GLN A 1 171 ? 4.704 -7.352 4.163 1.00 93.81 171 GLN A C 1
ATOM 1343 O O . GLN A 1 171 ? 5.129 -7.563 5.298 1.00 93.81 171 GLN A O 1
ATOM 1348 N N . GLN A 1 172 ? 5.509 -7.273 3.100 1.00 95.31 172 GLN A N 1
ATOM 1349 C CA . GLN A 1 172 ? 6.970 -7.361 3.191 1.00 95.31 172 GLN A CA 1
ATOM 1350 C C . GLN A 1 172 ? 7.520 -6.281 4.122 1.00 95.31 172 GLN A C 1
ATOM 1352 O O . GLN A 1 172 ? 8.229 -6.601 5.077 1.00 95.31 172 GLN A O 1
ATOM 1357 N N . ILE A 1 173 ? 7.126 -5.023 3.913 1.00 95.00 173 ILE A N 1
ATOM 1358 C CA . ILE A 1 173 ? 7.572 -3.912 4.758 1.00 95.00 173 ILE A CA 1
ATOM 1359 C C . ILE A 1 173 ? 7.068 -4.095 6.196 1.00 95.00 173 ILE A C 1
ATOM 1361 O O . ILE A 1 173 ? 7.860 -4.016 7.133 1.00 95.00 173 ILE A O 1
ATOM 1365 N N . ARG A 1 174 ? 5.782 -4.415 6.397 1.00 93.38 174 ARG A N 1
ATOM 1366 C CA . ARG A 1 174 ? 5.180 -4.570 7.735 1.00 93.38 174 ARG A CA 1
ATOM 1367 C C . ARG A 1 174 ? 5.821 -5.691 8.556 1.00 93.38 174 ARG A C 1
ATOM 1369 O O . ARG A 1 174 ? 5.998 -5.542 9.761 1.00 93.38 174 ARG A O 1
ATOM 1376 N N . ARG A 1 175 ? 6.123 -6.835 7.935 1.00 94.44 175 ARG A N 1
ATOM 1377 C CA . ARG A 1 175 ? 6.709 -7.995 8.630 1.00 94.44 175 ARG A CA 1
ATOM 1378 C C . ARG A 1 175 ? 8.172 -7.753 9.004 1.00 94.44 175 ARG A C 1
ATOM 1380 O O . ARG A 1 175 ? 8.598 -8.197 10.068 1.00 94.44 175 ARG A O 1
ATOM 1387 N N . ASN A 1 176 ? 8.911 -7.017 8.173 1.00 96.75 176 ASN A N 1
ATOM 1388 C CA . ASN A 1 176 ? 10.356 -6.848 8.335 1.00 96.75 176 ASN A CA 1
ATOM 1389 C C . ASN A 1 176 ? 10.767 -5.549 9.029 1.00 96.75 176 ASN A 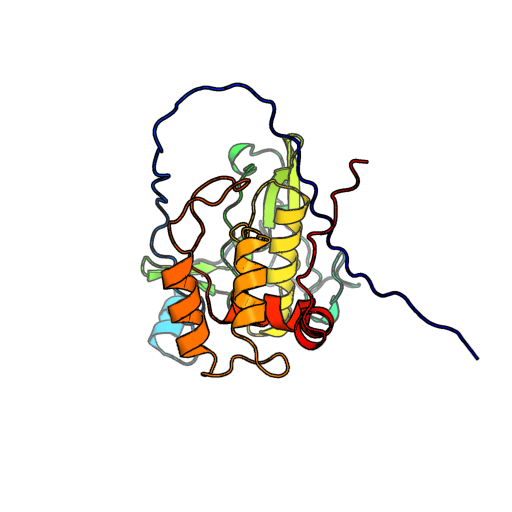C 1
ATOM 1391 O O . ASN A 1 176 ? 11.857 -5.511 9.580 1.00 96.75 176 ASN A O 1
ATOM 1395 N N . THR A 1 177 ? 9.934 -4.509 9.047 1.00 94.12 177 THR A N 1
ATOM 1396 C CA . THR A 1 177 ? 10.275 -3.196 9.626 1.00 94.12 177 THR A CA 1
ATOM 1397 C C . THR A 1 177 ? 9.357 -2.841 10.798 1.00 94.12 177 THR A C 1
ATOM 1399 O O . THR A 1 177 ? 8.486 -3.620 11.193 1.00 94.12 177 THR A O 1
ATOM 1402 N N . ARG A 1 178 ? 9.554 -1.654 11.384 1.00 89.81 178 ARG A N 1
ATOM 1403 C CA . ARG A 1 178 ? 8.624 -1.061 12.362 1.00 89.81 178 ARG A CA 1
ATOM 1404 C C . ARG A 1 178 ? 7.575 -0.152 11.711 1.00 89.81 178 ARG A C 1
ATOM 1406 O O . ARG A 1 178 ? 6.707 0.358 12.421 1.00 89.81 178 ARG A O 1
ATOM 1413 N N . VAL A 1 179 ? 7.632 0.026 10.388 1.00 88.12 179 VAL A N 1
ATOM 1414 C CA . VAL A 1 179 ? 6.724 0.896 9.637 1.00 88.12 179 VAL A CA 1
ATOM 1415 C C . VAL A 1 179 ? 5.292 0.390 9.745 1.00 88.12 179 VAL A C 1
ATOM 1417 O O . VAL A 1 179 ? 4.996 -0.795 9.559 1.00 88.12 179 VAL A O 1
ATOM 1420 N N . ARG A 1 180 ? 4.379 1.321 10.019 1.00 81.94 180 ARG A N 1
ATOM 1421 C CA . ARG A 1 180 ? 2.941 1.074 10.048 1.00 81.94 180 ARG A CA 1
ATOM 1422 C C . ARG A 1 180 ? 2.277 1.908 8.964 1.00 81.94 180 ARG A C 1
ATOM 1424 O O . ARG A 1 180 ? 2.324 3.125 8.994 1.00 81.94 180 ARG A O 1
ATOM 1431 N N . PHE A 1 181 ? 1.601 1.238 8.035 1.00 77.69 181 PHE A N 1
ATOM 1432 C CA . PHE A 1 181 ? 0.839 1.892 6.961 1.00 77.69 181 PHE A CA 1
ATOM 1433 C C . PHE A 1 181 ? -0.534 2.404 7.396 1.00 77.69 181 PHE A C 1
ATOM 1435 O O . PHE A 1 181 ? -1.274 2.970 6.596 1.00 77.69 181 PHE A O 1
ATOM 1442 N N . ARG A 1 182 ? -0.923 2.116 8.638 1.00 75.38 182 ARG A N 1
ATOM 1443 C CA . ARG A 1 182 ? -2.190 2.538 9.221 1.00 75.38 182 ARG A CA 1
ATOM 1444 C C . ARG A 1 182 ? -1.900 3.145 10.573 1.00 75.38 182 ARG A C 1
ATOM 1446 O O . ARG A 1 182 ? -1.113 2.584 11.341 1.00 75.38 182 ARG A O 1
ATOM 1453 N N . GLU A 1 183 ? -2.573 4.250 10.849 1.00 70.88 183 GLU A N 1
ATOM 1454 C CA . GLU A 1 183 ? -2.598 4.829 12.179 1.00 70.88 183 GLU A CA 1
ATOM 1455 C C . GLU A 1 183 ? -3.063 3.771 13.187 1.00 70.88 183 GLU A C 1
ATOM 1457 O O . GLU A 1 183 ? -3.933 2.935 12.901 1.00 70.88 183 GLU A O 1
ATOM 1462 N N . VAL A 1 184 ? -2.432 3.760 14.359 1.00 71.50 184 VAL A N 1
ATOM 1463 C CA . VAL A 1 184 ? -2.811 2.837 15.423 1.00 71.50 184 VAL A CA 1
ATOM 1464 C C . VAL A 1 184 ? -4.182 3.255 15.926 1.00 71.50 184 VAL A C 1
ATOM 1466 O O . VAL A 1 184 ? -4.311 4.240 16.647 1.00 71.50 184 VAL A O 1
ATOM 1469 N N . VAL A 1 185 ? -5.206 2.486 15.555 1.00 77.38 185 VAL A N 1
ATOM 1470 C CA . VAL A 1 185 ? -6.559 2.689 16.068 1.00 77.38 185 VAL A CA 1
ATOM 1471 C C . VAL A 1 185 ? -6.504 2.523 17.580 1.00 77.38 185 VAL A C 1
ATOM 1473 O O . VAL A 1 185 ? -6.259 1.425 18.086 1.00 77.38 185 VAL A O 1
ATOM 1476 N N . GLN A 1 186 ? -6.716 3.616 18.309 1.00 86.12 186 GLN A N 1
ATOM 1477 C CA . GLN A 1 186 ? -6.829 3.539 19.757 1.00 86.12 186 GLN A CA 1
ATOM 1478 C C . GLN A 1 186 ? -8.021 2.640 20.099 1.00 86.12 186 GLN A C 1
ATOM 1480 O O . GLN A 1 186 ? -9.097 2.794 19.521 1.00 86.12 186 GLN A O 1
ATOM 1485 N N . ALA A 1 187 ? -7.848 1.690 21.013 1.00 89.56 187 ALA A N 1
ATOM 1486 C CA . ALA A 1 187 ? -8.942 0.808 21.414 1.00 89.56 187 ALA A CA 1
ATOM 1487 C C . ALA A 1 187 ? -10.052 1.602 22.120 1.00 89.56 187 ALA A C 1
ATOM 1489 O O . ALA A 1 187 ? -9.757 2.597 22.791 1.00 89.56 187 ALA A O 1
ATOM 1490 N N . TYR A 1 188 ? -11.302 1.160 21.967 1.00 91.75 188 TYR A N 1
ATOM 1491 C CA . TYR A 1 188 ? -12.423 1.698 22.732 1.00 91.75 188 TYR A CA 1
ATOM 1492 C C . TYR A 1 188 ? -12.281 1.319 24.209 1.00 91.75 188 TYR A C 1
ATOM 1494 O O . TYR A 1 188 ? -11.941 0.173 24.526 1.00 91.75 188 TYR A O 1
ATOM 1502 N N . VAL A 1 189 ? -12.510 2.274 25.108 1.00 92.00 189 VAL A N 1
ATOM 1503 C CA . VAL A 1 189 ? -12.486 2.036 26.559 1.00 92.00 189 VAL A CA 1
ATOM 1504 C C . VAL A 1 189 ? -13.866 1.705 27.111 1.00 92.00 189 VAL A C 1
ATOM 1506 O O . VAL A 1 189 ? -14.873 1.849 26.425 1.00 92.00 189 VAL A O 1
ATOM 1509 N N . ALA A 1 190 ? -13.912 1.247 28.365 1.00 91.88 190 ALA A N 1
ATOM 1510 C CA . ALA A 1 190 ? -15.151 0.836 29.020 1.00 91.88 190 ALA A CA 1
ATOM 1511 C C . ALA A 1 190 ? -16.223 1.939 29.004 1.00 91.88 190 ALA A C 1
ATOM 1513 O O . ALA A 1 190 ? -17.371 1.654 28.685 1.00 91.88 190 ALA A O 1
ATOM 1514 N N . GLU A 1 191 ? -15.838 3.191 29.268 1.00 94.06 191 GLU A N 1
ATOM 1515 C CA . GLU A 1 191 ? -16.749 4.345 29.251 1.00 94.06 191 GLU A CA 1
ATOM 1516 C C . GLU A 1 191 ? -17.337 4.602 27.854 1.00 94.06 191 GLU A C 1
ATOM 1518 O O . GLU A 1 191 ? -18.548 4.751 27.709 1.00 94.06 191 GLU A O 1
ATOM 1523 N N . GLU A 1 192 ? -16.505 4.569 26.806 1.00 94.88 192 GLU A N 1
ATOM 1524 C CA . GLU A 1 192 ? -16.962 4.709 25.416 1.00 94.88 192 GLU A CA 1
ATOM 1525 C C . GLU A 1 192 ? -17.921 3.578 25.024 1.00 94.88 192 GLU A C 1
ATOM 1527 O O . GLU A 1 192 ? -18.929 3.814 24.365 1.00 94.88 192 GLU A O 1
ATOM 1532 N N . ARG A 1 193 ? -17.637 2.340 25.444 1.00 95.25 193 ARG A N 1
ATOM 1533 C CA . ARG A 1 193 ? -18.494 1.182 25.150 1.00 95.25 193 ARG A CA 1
ATOM 1534 C C . ARG A 1 193 ? -19.805 1.194 25.922 1.00 95.25 193 ARG A C 1
ATOM 1536 O O . ARG A 1 193 ? -20.822 0.776 25.377 1.00 95.25 193 ARG A O 1
ATOM 1543 N N . ALA A 1 194 ? -19.792 1.674 27.162 1.00 95.50 194 ALA A N 1
ATOM 1544 C CA . ALA A 1 194 ? -21.006 1.884 27.940 1.00 95.50 194 ALA A CA 1
ATOM 1545 C C . ALA A 1 194 ? -21.902 2.931 27.268 1.00 95.50 194 ALA A C 1
ATOM 1547 O O . ALA A 1 194 ? -23.106 2.721 27.142 1.00 95.50 194 ALA A O 1
ATOM 1548 N N . TRP A 1 195 ? -21.306 4.012 26.754 1.00 97.00 195 TRP A N 1
ATOM 1549 C CA . TRP A 1 195 ? -22.035 5.003 25.969 1.00 97.00 195 TRP A CA 1
ATOM 1550 C C . TRP A 1 195 ? -22.592 4.414 24.672 1.00 97.00 195 TRP A C 1
ATOM 1552 O O . TRP A 1 195 ? -23.758 4.646 24.364 1.00 97.00 195 TRP A O 1
ATOM 1562 N N . ILE A 1 196 ? -21.795 3.624 23.935 1.00 96.56 196 ILE A N 1
ATOM 1563 C CA . ILE A 1 196 ? -22.255 2.932 22.719 1.00 96.56 196 ILE A CA 1
ATOM 1564 C C . ILE A 1 196 ? -23.490 2.105 23.054 1.00 96.56 196 ILE A C 1
ATOM 1566 O O . ILE A 1 196 ? -24.529 2.313 22.442 1.00 96.56 196 ILE A O 1
ATOM 1570 N N . LEU A 1 197 ? -23.405 1.240 24.067 1.00 96.00 197 LEU A N 1
ATOM 1571 C CA . LEU A 1 197 ? -24.513 0.387 24.482 1.00 96.00 197 LEU A CA 1
ATOM 1572 C C . LEU A 1 197 ? -25.781 1.192 24.810 1.00 96.00 197 LEU A C 1
ATOM 1574 O O . LEU A 1 197 ? -26.858 0.832 24.350 1.00 96.00 197 LEU A O 1
ATOM 1578 N N . ALA A 1 198 ? -25.648 2.288 25.560 1.00 96.19 198 ALA A N 1
ATOM 1579 C CA . ALA A 1 198 ? -26.776 3.130 25.960 1.00 96.19 198 ALA A CA 1
ATOM 1580 C C . ALA A 1 198 ? -27.472 3.843 24.785 1.00 96.19 198 ALA A C 1
ATOM 1582 O O . ALA A 1 198 ? -28.605 4.292 24.928 1.00 96.19 198 ALA A O 1
ATOM 1583 N N . ASN A 1 199 ? -26.803 3.957 23.634 1.00 96.50 199 ASN A N 1
ATOM 1584 C CA . ASN A 1 199 ? -27.309 4.641 22.442 1.00 96.50 199 ASN A CA 1
ATOM 1585 C C . ASN A 1 199 ? -27.641 3.674 21.288 1.00 96.50 199 ASN A C 1
ATOM 1587 O O . ASN A 1 199 ? -27.880 4.110 20.155 1.00 96.50 199 ASN A O 1
ATOM 1591 N N . LEU A 1 200 ? -27.666 2.367 21.565 1.00 95.62 200 LEU A N 1
ATOM 1592 C CA . LEU A 1 200 ? -28.145 1.338 20.648 1.00 95.62 200 LEU A CA 1
ATOM 1593 C C . LEU A 1 200 ? -29.538 0.851 21.065 1.00 95.62 200 LEU A C 1
ATOM 1595 O O . LEU A 1 200 ? -29.824 0.654 22.239 1.00 95.62 200 LEU A O 1
ATOM 1599 N N . GLU A 1 201 ? -30.377 0.572 20.075 1.00 92.75 201 GLU A N 1
ATOM 1600 C CA . GLU A 1 201 ? -31.683 -0.061 20.212 1.00 92.75 201 GLU A CA 1
ATOM 1601 C C . GLU A 1 201 ? -31.708 -1.288 19.291 1.00 92.75 201 GLU A C 1
ATOM 1603 O O . GLU A 1 201 ? -31.456 -1.190 18.088 1.00 92.75 201 GLU A O 1
ATOM 1608 N N . GLY A 1 202 ? -31.878 -2.483 19.867 1.00 85.31 202 GLY A N 1
ATOM 1609 C CA . GLY A 1 202 ? -31.773 -3.740 19.112 1.00 85.31 202 GLY A CA 1
ATOM 1610 C C . GLY A 1 202 ? -30.420 -3.932 18.405 1.00 85.31 202 GLY A C 1
ATOM 1611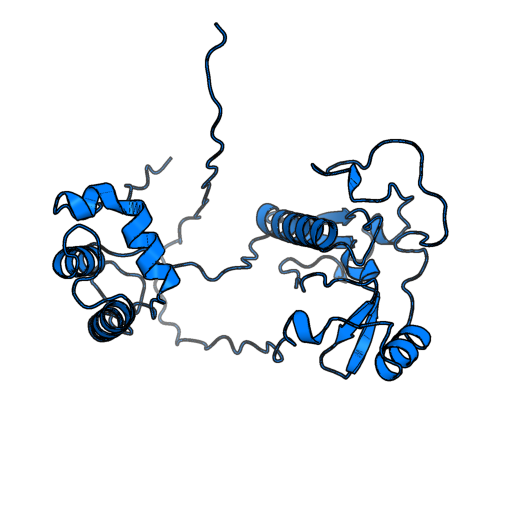 O O . GLY A 1 202 ? -30.364 -4.515 17.324 1.00 85.31 202 GLY A O 1
ATOM 1612 N N . GLY A 1 203 ? -29.334 -3.389 18.970 1.00 85.81 203 GLY A N 1
ATOM 1613 C CA . GLY A 1 203 ? -27.990 -3.459 18.384 1.00 85.81 203 GLY A CA 1
ATOM 1614 C C . GLY A 1 203 ? -27.730 -2.473 17.237 1.00 85.81 203 GLY A C 1
ATOM 1615 O O . GLY A 1 203 ? -26.702 -2.578 16.571 1.00 85.81 203 GLY A O 1
ATOM 1616 N N . LYS A 1 204 ? -28.625 -1.506 16.995 1.00 91.31 204 LYS A N 1
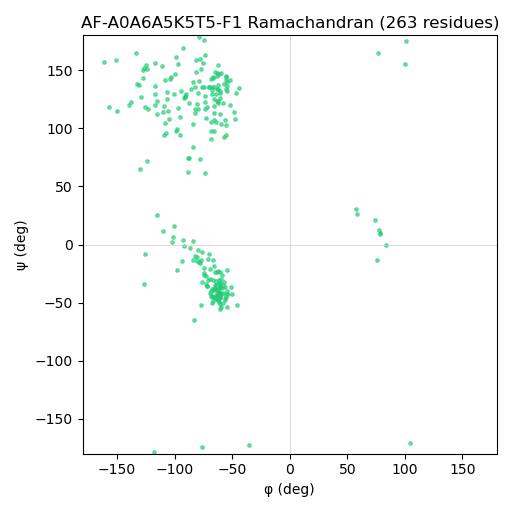ATOM 1617 C CA . LYS A 1 204 ? -28.457 -0.457 15.976 1.00 91.31 204 LYS A CA 1
ATOM 1618 C C . LYS A 1 204 ? -28.630 0.937 16.581 1.00 91.31 204 LYS A C 1
ATOM 1620 O O . LYS A 1 204 ? -29.367 1.081 17.547 1.00 91.31 204 LYS A O 1
ATOM 1625 N N . PRO A 1 205 ? -27.994 1.985 16.034 1.00 94.25 205 PRO A N 1
ATOM 1626 C CA . PRO A 1 205 ? -28.197 3.340 16.539 1.00 94.25 205 PRO A CA 1
ATOM 1627 C C . PRO A 1 205 ? -29.651 3.803 16.391 1.00 94.25 205 PRO A C 1
ATOM 1629 O O . PRO A 1 205 ? -30.149 3.893 15.267 1.00 94.25 205 PRO A O 1
ATOM 1632 N N . ALA A 1 206 ? -30.301 4.164 17.500 1.00 89.81 206 ALA A N 1
ATOM 1633 C CA . ALA A 1 206 ? -31.724 4.531 17.517 1.00 89.81 206 ALA A CA 1
ATOM 1634 C C . ALA A 1 206 ? -32.046 5.731 16.603 1.00 89.81 206 ALA A C 1
ATOM 1636 O O . ALA A 1 206 ? -33.065 5.768 15.920 1.00 89.81 206 ALA A O 1
ATOM 1637 N N . LYS A 1 207 ? -31.134 6.711 16.538 1.00 93.38 207 LYS A N 1
ATOM 1638 C CA . LYS A 1 207 ? -31.286 7.942 15.737 1.00 93.38 207 LYS A CA 1
ATOM 1639 C C . LYS A 1 207 ? -30.521 7.906 14.407 1.00 93.38 207 LYS A C 1
ATOM 1641 O O . LYS A 1 207 ? -30.279 8.948 13.796 1.00 93.38 207 LYS A O 1
ATOM 1646 N N . GLY A 1 208 ? -30.099 6.718 13.975 1.00 95.31 208 GLY A N 1
ATOM 1647 C CA . GLY A 1 208 ? -29.271 6.530 12.790 1.00 95.31 208 GLY A CA 1
ATOM 1648 C C . GLY A 1 208 ? -27.793 6.882 12.994 1.00 95.31 208 GLY A C 1
ATOM 1649 O O . GLY A 1 208 ? -27.380 7.537 13.951 1.00 95.31 208 GLY A O 1
ATOM 1650 N N . TRP A 1 209 ? -26.973 6.421 12.053 1.00 96.31 209 TRP A N 1
ATOM 1651 C CA . TRP A 1 209 ? -25.516 6.439 12.169 1.00 96.31 209 TRP A CA 1
ATOM 1652 C C . TRP A 1 209 ? -24.884 7.830 12.191 1.00 96.31 209 TRP A C 1
ATOM 1654 O O . TRP A 1 209 ? -23.922 8.041 12.921 1.00 96.31 209 TRP A O 1
ATOM 1664 N N . LYS A 1 210 ? -25.401 8.778 11.404 1.00 96.56 210 LYS A N 1
ATOM 1665 C CA . LYS A 1 210 ? -24.829 10.130 11.330 1.00 96.56 210 LYS A CA 1
ATOM 1666 C C . LYS A 1 210 ? -24.857 10.814 12.700 1.00 96.56 210 LYS A C 1
ATOM 1668 O O . LYS A 1 210 ? -23.812 11.204 13.208 1.00 96.56 210 LYS A O 1
ATOM 1673 N N . LYS A 1 211 ? -26.041 10.859 13.317 1.00 97.06 211 LYS A N 1
ATOM 1674 C CA . LYS A 1 211 ? -26.244 11.465 14.635 1.00 97.06 211 LYS A CA 1
ATOM 1675 C C . LYS A 1 211 ? -25.496 10.710 15.732 1.00 97.06 211 LYS A C 1
ATOM 1677 O O . LYS A 1 211 ? -24.907 11.331 16.599 1.00 97.06 211 LYS A O 1
ATOM 1682 N N . PHE A 1 212 ? -25.442 9.382 15.647 1.00 97.62 212 PHE A N 1
ATOM 1683 C CA . PHE A 1 212 ? -24.661 8.564 16.577 1.00 97.62 212 PHE A CA 1
ATOM 1684 C C . PHE A 1 212 ? -23.163 8.900 16.554 1.00 97.62 212 PHE A C 1
ATOM 1686 O O . PHE A 1 212 ? -22.537 8.992 17.603 1.00 97.62 212 PHE A O 1
ATOM 1693 N N . VAL A 1 213 ? -22.584 9.104 15.365 1.00 97.56 213 VAL A N 1
ATOM 1694 C CA . VAL A 1 213 ? -21.176 9.509 15.213 1.00 97.56 213 VAL A CA 1
ATOM 1695 C C . VAL A 1 213 ? -20.951 10.916 15.767 1.00 97.56 213 VAL A C 1
ATOM 1697 O O . VAL A 1 213 ? -19.960 11.135 16.460 1.00 97.56 213 VAL A O 1
ATOM 1700 N N . GLU A 1 214 ? -21.844 11.859 15.469 1.00 97.62 214 GLU A N 1
ATOM 1701 C CA . GLU A 1 214 ? -21.772 13.236 15.977 1.00 97.62 214 GLU A CA 1
ATOM 1702 C C . GLU A 1 214 ? -21.841 13.2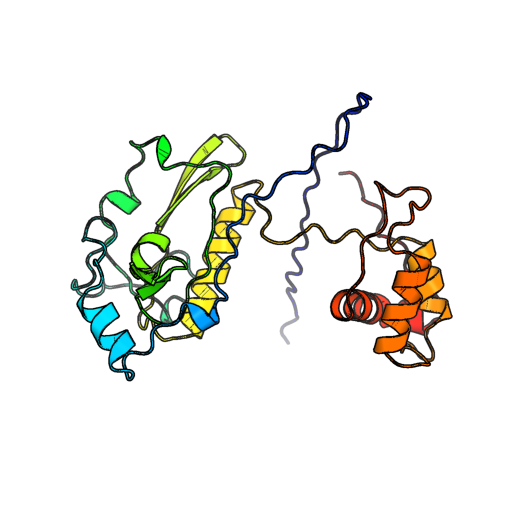56 17.515 1.00 97.62 214 GLU A C 1
ATOM 1704 O O . GLU A 1 214 ? -20.883 13.685 18.157 1.00 97.62 214 GLU A O 1
ATOM 1709 N N . GLU A 1 215 ? -22.890 12.671 18.107 1.00 97.88 215 GLU A N 1
ATOM 1710 C CA . GLU A 1 215 ? -23.097 12.616 19.564 1.00 97.88 215 GLU A CA 1
ATOM 1711 C C . GLU A 1 215 ? -21.945 11.874 20.281 1.00 97.88 215 GLU A C 1
ATOM 1713 O O . GLU A 1 215 ? -21.510 12.290 21.358 1.00 97.88 215 GLU A O 1
ATOM 1718 N N . PHE A 1 216 ? -21.390 10.809 19.679 1.00 97.81 216 PHE A N 1
ATOM 1719 C CA . PHE A 1 216 ? -20.229 10.103 20.238 1.00 97.81 216 PHE A CA 1
ATOM 1720 C C . PHE A 1 216 ? -19.001 11.018 20.314 1.00 97.81 216 PHE A C 1
ATOM 1722 O O . PHE A 1 216 ? -18.317 11.067 21.339 1.00 97.81 216 PHE A O 1
ATOM 1729 N N . ASN A 1 217 ? -18.692 11.735 19.232 1.00 97.81 217 ASN A N 1
ATOM 1730 C CA . ASN A 1 217 ? -17.500 12.580 19.183 1.00 97.81 217 ASN A CA 1
ATOM 1731 C C . ASN A 1 217 ? -17.645 13.822 20.066 1.00 97.81 217 ASN A C 1
ATOM 1733 O O . ASN A 1 217 ? -16.695 14.152 20.767 1.00 97.81 217 ASN A O 1
ATOM 1737 N N . GLU A 1 218 ? -18.835 14.419 20.168 1.00 97.69 218 GLU A N 1
ATOM 1738 C CA . GLU A 1 218 ? -19.119 15.464 21.168 1.00 97.69 218 GLU A CA 1
ATOM 1739 C C . GLU A 1 218 ? -18.848 14.978 22.604 1.00 97.69 218 GLU A C 1
ATOM 1741 O O . GLU A 1 218 ? -18.346 15.715 23.464 1.00 97.69 218 GLU A O 1
ATOM 1746 N N . CYS A 1 219 ? -19.145 13.705 22.878 1.00 96.75 219 CYS A N 1
ATOM 1747 C CA . CYS A 1 219 ? -18.939 13.120 24.194 1.00 96.75 219 CYS A CA 1
ATOM 1748 C C . CYS A 1 219 ? -17.477 12.794 24.500 1.00 96.75 219 CYS A C 1
ATOM 1750 O O . CYS A 1 219 ? -17.105 12.890 25.670 1.00 96.75 219 CYS A O 1
ATOM 1752 N N . PHE A 1 220 ? -16.655 12.423 23.516 1.00 97.25 220 PHE A N 1
ATOM 1753 C CA . PHE A 1 220 ? -15.337 11.836 23.785 1.00 97.25 220 PHE A CA 1
ATOM 1754 C C . PHE A 1 220 ? -14.158 12.518 23.101 1.00 97.25 220 PHE A C 1
ATOM 1756 O O . PHE A 1 220 ? -13.089 12.555 23.708 1.00 97.25 220 PHE A O 1
ATOM 1763 N N . GLU A 1 221 ? -14.308 13.051 21.889 1.00 95.62 221 GLU A N 1
ATOM 1764 C CA . GLU A 1 221 ? -13.191 13.608 21.120 1.00 95.62 221 GLU A CA 1
ATOM 1765 C C . GLU A 1 221 ? -12.436 14.678 21.924 1.00 95.62 221 GLU A C 1
ATOM 1767 O O . GLU A 1 221 ? -13.025 15.550 22.563 1.00 95.62 221 GLU A O 1
ATOM 1772 N N . GLY A 1 222 ? -11.106 14.581 21.951 1.00 94.12 222 GLY A N 1
ATOM 1773 C CA . GLY A 1 222 ? -10.241 15.520 22.667 1.00 94.12 222 GLY A CA 1
ATOM 1774 C C . GLY A 1 222 ? -10.214 15.349 24.192 1.00 94.12 222 GLY A C 1
ATOM 1775 O O . GLY A 1 222 ? -9.306 15.876 24.839 1.00 94.12 222 GLY A O 1
ATOM 1776 N N . LYS A 1 223 ? -11.136 14.582 24.790 1.00 94.62 223 LYS A N 1
ATOM 1777 C CA . LYS A 1 223 ? -11.155 14.337 26.242 1.00 94.62 223 LYS A CA 1
ATOM 1778 C C . LYS A 1 223 ? -10.090 13.323 26.645 1.00 94.62 223 LYS A C 1
ATOM 1780 O O . LYS A 1 223 ? -9.738 12.436 25.875 1.00 94.62 223 LYS A O 1
ATOM 1785 N N . VAL A 1 224 ? -9.578 13.427 27.867 1.00 92.94 224 VAL A N 1
ATOM 1786 C CA . VAL A 1 224 ? -8.644 12.447 28.445 1.00 92.94 224 VAL A CA 1
ATOM 1787 C C . VAL A 1 224 ? -9.411 11.626 29.472 1.00 92.94 224 VAL A C 1
ATOM 1789 O O . VAL A 1 224 ? -9.867 12.170 30.474 1.00 92.94 224 VAL A O 1
ATOM 1792 N N . LEU A 1 225 ? -9.574 10.330 29.211 1.00 89.62 225 LEU A N 1
ATOM 1793 C CA . LEU A 1 225 ? -10.320 9.420 30.084 1.00 89.62 225 LEU A CA 1
ATOM 1794 C C . LEU A 1 225 ? -9.372 8.659 31.017 1.00 89.62 225 LEU A C 1
ATOM 1796 O O . LEU A 1 225 ? -8.193 8.452 30.698 1.00 89.62 225 LEU A O 1
ATOM 1800 N N . VAL A 1 226 ? -9.880 8.205 32.163 1.00 84.88 226 VAL A N 1
ATOM 1801 C CA . VAL A 1 226 ? -9.080 7.463 33.149 1.00 84.88 226 VAL A CA 1
ATOM 1802 C C . VAL A 1 226 ? -8.532 6.177 32.521 1.00 84.88 226 VAL A C 1
ATOM 1804 O O . VAL A 1 226 ? -9.248 5.409 31.883 1.00 84.88 226 VAL A O 1
ATOM 1807 N N . GLY A 1 227 ? -7.227 5.942 32.679 1.00 80.69 227 GLY A N 1
ATOM 1808 C CA . GLY A 1 227 ? -6.561 4.754 32.135 1.00 80.69 227 GLY A CA 1
ATOM 1809 C C . GLY A 1 227 ? -6.250 4.808 30.634 1.00 80.69 227 GLY A C 1
ATOM 1810 O O . GLY A 1 227 ? -5.818 3.799 30.075 1.00 80.69 227 GLY A O 1
ATOM 1811 N N . THR A 1 228 ? -6.421 5.961 29.973 1.00 85.25 228 THR A N 1
ATOM 1812 C CA . THR A 1 228 ? -6.038 6.147 28.562 1.00 85.25 228 THR A CA 1
ATOM 1813 C C . THR A 1 228 ? -4.697 6.858 28.399 1.00 85.25 228 THR A C 1
ATOM 1815 O O . THR A 1 228 ? -4.319 7.717 29.193 1.00 85.25 228 THR A O 1
ATOM 1818 N N . ALA A 1 229 ? -3.958 6.501 27.344 1.00 80.81 229 ALA A N 1
ATOM 1819 C CA . ALA A 1 229 ? -2.716 7.170 26.966 1.00 80.81 229 ALA A CA 1
ATOM 1820 C C . ALA A 1 229 ? -3.020 8.368 26.048 1.00 80.81 229 ALA A C 1
ATOM 1822 O O . ALA A 1 229 ? -2.802 8.301 24.841 1.00 80.81 229 ALA A O 1
ATOM 1823 N N . GLY A 1 230 ? -3.547 9.450 26.627 1.00 87.81 230 GLY A N 1
ATOM 1824 C CA . GLY A 1 230 ? -3.792 10.718 25.932 1.00 87.81 230 GLY A CA 1
ATOM 1825 C C . GLY A 1 230 ? -5.256 10.994 25.583 1.00 87.81 230 GLY A C 1
ATOM 1826 O O . GLY A 1 230 ? -6.166 10.308 26.043 1.00 87.81 230 GLY A O 1
ATOM 1827 N N . ALA A 1 231 ? -5.466 12.049 24.791 1.00 92.94 231 ALA A N 1
ATOM 1828 C CA . ALA A 1 231 ? -6.791 12.480 24.359 1.00 92.94 231 ALA A CA 1
ATOM 1829 C C . ALA A 1 231 ? -7.440 11.452 23.419 1.00 92.94 231 ALA A C 1
ATOM 1831 O O . ALA A 1 231 ? -6.757 10.830 22.596 1.00 92.94 231 ALA A O 1
ATOM 1832 N N . ARG A 1 232 ? -8.761 11.274 23.532 1.00 93.12 232 ARG A N 1
ATOM 1833 C CA . ARG A 1 232 ? -9.510 10.367 22.659 1.00 93.12 232 ARG A CA 1
ATOM 1834 C C . ARG A 1 232 ? -9.569 10.939 21.242 1.00 93.12 232 ARG A C 1
ATOM 1836 O O . ARG A 1 232 ? -9.822 12.135 21.078 1.00 93.12 232 ARG A O 1
ATOM 1843 N N . PRO A 1 233 ? -9.347 10.103 20.218 1.00 93.31 233 PRO A N 1
ATOM 1844 C CA . PRO A 1 233 ? -9.389 10.547 18.838 1.00 93.31 233 PRO A CA 1
ATOM 1845 C C . PRO A 1 233 ? -10.833 10.682 18.361 1.00 93.31 233 PRO A C 1
ATOM 1847 O O . PRO A 1 233 ? -11.731 10.005 18.869 1.00 93.31 233 PRO A O 1
ATOM 1850 N N . TYR A 1 234 ? -11.015 11.465 17.301 1.00 94.88 234 TYR A N 1
ATOM 1851 C CA . TYR A 1 234 ? -12.221 11.408 16.490 1.00 94.88 234 TYR A CA 1
ATOM 1852 C C . TYR A 1 234 ? -12.481 9.971 16.005 1.00 94.88 234 TYR A C 1
ATOM 1854 O O . TYR A 1 234 ? -11.576 9.267 15.537 1.00 94.88 234 TYR A O 1
ATOM 1862 N N . ARG A 1 235 ? -13.733 9.524 16.081 1.00 94.31 235 ARG A N 1
ATOM 1863 C CA . ARG A 1 235 ? -14.197 8.234 15.567 1.00 94.31 235 ARG A CA 1
ATOM 1864 C C . ARG A 1 235 ? -15.071 8.443 14.350 1.00 94.31 235 ARG A C 1
ATOM 1866 O O . ARG A 1 235 ? -16.142 9.031 14.428 1.00 94.31 235 ARG A O 1
ATOM 1873 N N . SER A 1 236 ? -14.636 7.884 13.227 1.00 94.50 236 SER A N 1
ATOM 1874 C CA . SER A 1 236 ? -15.433 7.878 12.006 1.00 94.50 236 SER A CA 1
ATOM 1875 C C . SER A 1 236 ? -16.593 6.885 12.083 1.00 94.50 236 SER A C 1
ATOM 1877 O O . SER A 1 236 ? -16.562 5.923 12.857 1.00 94.50 236 SER A O 1
ATOM 1879 N N . HIS A 1 237 ? -17.562 7.062 11.182 1.00 94.88 237 HIS A N 1
ATOM 1880 C CA . HIS A 1 237 ? -18.638 6.102 10.933 1.00 94.88 237 HIS A CA 1
ATOM 1881 C C . HIS A 1 237 ? -18.114 4.662 10.817 1.00 94.88 237 HIS A C 1
ATOM 1883 O O . HIS A 1 237 ? -18.526 3.796 11.576 1.00 94.88 237 HIS A O 1
ATOM 1889 N N . SER A 1 238 ? -17.108 4.421 9.963 1.00 92.81 238 SER A N 1
ATOM 1890 C CA . SER A 1 238 ? -16.538 3.077 9.775 1.00 92.81 238 SER A CA 1
ATOM 1891 C C . SER A 1 238 ? -15.907 2.495 11.046 1.00 92.81 238 SER A C 1
ATOM 1893 O O . SER A 1 238 ? -15.947 1.281 11.236 1.00 92.81 238 SER A O 1
ATOM 1895 N N . SER A 1 239 ? -15.313 3.331 11.907 1.00 93.94 239 SER A N 1
ATOM 1896 C CA . SER A 1 239 ? -14.738 2.879 13.181 1.00 93.94 239 SER A CA 1
ATOM 1897 C C . SER A 1 239 ? -15.830 2.395 14.134 1.00 93.94 239 SER A C 1
ATOM 1899 O O . SER A 1 239 ? -15.711 1.303 14.685 1.00 93.94 239 SER A O 1
ATOM 1901 N N . LEU A 1 240 ? -16.895 3.186 14.298 1.00 95.38 240 LEU A N 1
ATOM 1902 C CA . LEU A 1 240 ? -18.002 2.860 15.199 1.00 95.38 240 LEU A CA 1
ATOM 1903 C C . LEU A 1 240 ? -18.829 1.680 14.682 1.00 95.38 240 LEU A C 1
ATOM 1905 O O . LEU A 1 240 ? -19.128 0.781 15.461 1.00 95.38 240 LEU A O 1
ATOM 1909 N N . THR A 1 241 ? -19.113 1.613 13.377 1.00 95.31 241 THR A N 1
ATOM 1910 C CA . THR A 1 241 ? -19.792 0.458 12.767 1.00 95.31 241 THR A CA 1
ATOM 1911 C C . THR A 1 241 ? -19.046 -0.840 13.042 1.00 95.31 241 THR A C 1
ATOM 1913 O O . THR A 1 241 ? -19.647 -1.788 13.530 1.00 95.31 241 THR A O 1
ATOM 1916 N N . LYS A 1 242 ? -17.722 -0.867 12.844 1.00 93.75 242 LYS A N 1
ATOM 1917 C CA . LYS A 1 242 ? -16.914 -2.066 13.115 1.00 93.75 242 LYS A CA 1
ATOM 1918 C C . LYS A 1 242 ? -16.904 -2.470 14.585 1.00 93.75 242 LYS A C 1
ATOM 1920 O O . LYS A 1 242 ? -16.834 -3.660 14.865 1.00 93.75 242 LYS A O 1
ATOM 1925 N N . GLU A 1 243 ? -16.931 -1.514 15.513 1.00 94.75 243 GLU A N 1
ATOM 1926 C CA . GLU A 1 243 ? -17.012 -1.822 16.948 1.00 94.75 243 GLU A CA 1
ATOM 1927 C C . GLU A 1 243 ? -18.374 -2.434 17.300 1.00 94.75 243 GLU A C 1
ATOM 1929 O O . GLU A 1 243 ? -18.422 -3.443 18.001 1.00 94.75 243 GLU A O 1
ATOM 1934 N N . VAL A 1 244 ? -19.466 -1.860 16.784 1.00 94.62 244 VAL A N 1
ATOM 1935 C CA . VAL A 1 244 ? -20.828 -2.368 17.010 1.00 94.62 244 VAL A CA 1
ATOM 1936 C C . VAL A 1 244 ? -21.017 -3.744 16.375 1.00 94.62 2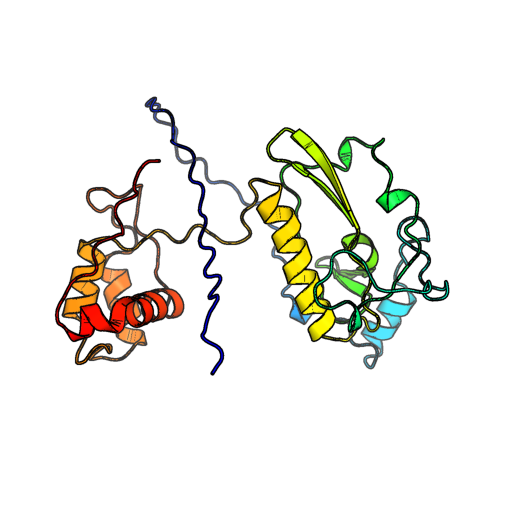44 VAL A C 1
ATOM 1938 O O . VAL A 1 244 ? -21.517 -4.639 17.042 1.00 94.62 244 VAL A O 1
ATOM 1941 N N . GLU A 1 245 ? -20.569 -3.949 15.135 1.00 94.31 245 GLU A N 1
ATOM 1942 C CA . GLU A 1 245 ? -20.660 -5.242 14.439 1.00 94.31 245 GLU A CA 1
ATOM 1943 C C . GLU A 1 245 ? -19.822 -6.322 15.127 1.00 94.31 245 GLU A C 1
ATOM 1945 O O . GLU A 1 245 ? -20.313 -7.419 15.381 1.00 94.31 245 GLU A O 1
ATOM 1950 N N . ARG A 1 246 ? -18.569 -6.009 15.488 1.00 92.00 246 ARG A N 1
ATOM 1951 C CA . ARG A 1 246 ? -17.664 -6.957 16.158 1.00 92.00 246 ARG A CA 1
ATOM 1952 C C . ARG A 1 246 ? -18.234 -7.478 17.474 1.00 92.00 246 ARG A C 1
ATOM 1954 O O . ARG A 1 246 ? -17.967 -8.619 17.836 1.00 92.00 246 ARG A O 1
ATOM 1961 N N . PHE A 1 247 ? -18.958 -6.635 18.202 1.00 93.62 247 PHE A N 1
ATOM 1962 C CA . PHE A 1 247 ? -19.512 -6.964 19.511 1.00 93.62 247 PHE A CA 1
ATOM 1963 C C . PHE A 1 247 ? -21.044 -6.973 19.521 1.00 93.62 247 PHE A C 1
ATOM 1965 O O . PHE A 1 247 ? -21.650 -6.794 20.580 1.00 93.62 247 PHE A O 1
ATOM 1972 N N . GLY A 1 248 ? -21.674 -7.208 18.366 1.00 91.12 248 GLY A N 1
ATOM 1973 C CA . GLY A 1 248 ? -23.130 -7.166 18.212 1.00 91.12 248 GLY A CA 1
ATOM 1974 C C . GLY A 1 248 ? -23.853 -8.078 19.203 1.00 91.12 248 GLY A C 1
ATOM 1975 O O . GLY A 1 248 ? -24.819 -7.654 19.830 1.00 91.12 248 GLY A O 1
ATOM 1976 N N . ASP A 1 249 ? -23.315 -9.274 19.446 1.00 91.44 249 ASP A N 1
ATOM 1977 C CA . ASP A 1 249 ? -23.870 -10.235 20.408 1.00 91.44 249 ASP A CA 1
ATOM 1978 C C . ASP A 1 249 ? -23.838 -9.743 21.858 1.00 91.44 249 ASP A C 1
ATOM 1980 O O . ASP A 1 249 ? -24.692 -10.118 22.659 1.00 91.44 249 ASP A O 1
ATOM 1984 N N . PHE A 1 250 ? -22.848 -8.924 22.222 1.00 93.06 250 PHE A N 1
ATOM 1985 C CA . PHE A 1 250 ? -22.758 -8.337 23.559 1.00 93.06 250 PHE A CA 1
ATOM 1986 C C . PHE A 1 250 ? -23.744 -7.184 23.682 1.00 93.06 250 PHE A C 1
ATOM 1988 O O . PHE A 1 250 ? -24.577 -7.180 24.588 1.00 93.06 250 PHE A O 1
ATOM 1995 N N . TYR A 1 251 ? -23.701 -6.246 22.734 1.00 93.62 251 TYR A N 1
ATOM 1996 C CA . TYR A 1 251 ? -24.574 -5.078 22.760 1.00 93.62 251 TYR A CA 1
ATOM 1997 C C . TYR A 1 251 ? -26.053 -5.459 22.649 1.00 93.62 251 TYR A C 1
ATOM 1999 O O . TYR A 1 251 ? -26.875 -4.922 23.385 1.00 93.62 251 TYR A O 1
ATOM 2007 N N . GLY A 1 252 ? -26.393 -6.450 21.820 1.00 89.50 252 GLY A N 1
ATOM 2008 C CA . GLY A 1 252 ? -27.752 -6.989 21.711 1.00 89.50 252 GLY A CA 1
ATOM 2009 C C . GLY A 1 252 ? -28.266 -7.637 23.001 1.00 89.50 252 GLY A C 1
ATOM 2010 O O . GLY A 1 252 ? -29.472 -7.686 23.217 1.00 89.50 252 GLY A O 1
ATOM 2011 N N . LYS A 1 253 ? -27.364 -8.082 23.887 1.00 91.75 253 LYS A N 1
ATOM 2012 C CA . LYS A 1 253 ? -27.688 -8.624 25.219 1.00 91.75 253 LYS A CA 1
ATOM 2013 C C . LYS A 1 253 ? -27.652 -7.570 26.329 1.00 91.75 253 LYS A C 1
ATOM 2015 O O . LYS A 1 253 ? -27.788 -7.929 27.495 1.00 91.75 253 LYS A O 1
ATOM 2020 N N . GLY A 1 254 ? -27.428 -6.295 26.009 1.00 90.12 254 GLY A N 1
ATOM 2021 C CA . GLY A 1 254 ? -27.278 -5.259 27.032 1.00 90.12 254 GLY A CA 1
ATOM 2022 C C . GLY A 1 254 ? -25.937 -5.315 27.774 1.00 90.12 254 GLY A C 1
ATOM 2023 O O . GLY A 1 254 ? -25.841 -4.828 28.897 1.00 90.12 254 GLY A O 1
ATOM 2024 N N . LEU A 1 255 ? -24.907 -5.940 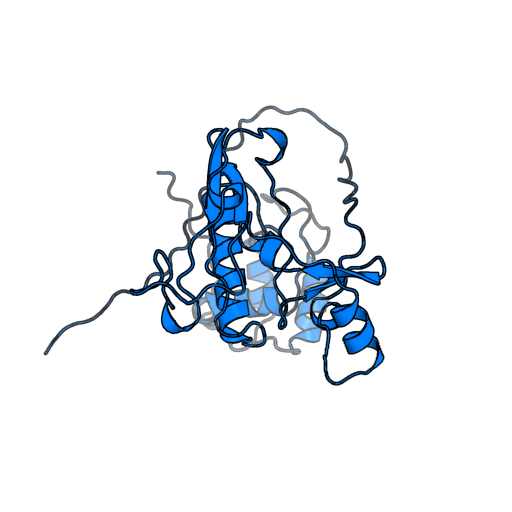27.195 1.00 91.62 255 LEU A N 1
ATOM 2025 C CA . LEU A 1 255 ? -23.612 -6.155 27.843 1.00 91.62 255 LEU A CA 1
ATOM 2026 C C . LEU A 1 255 ? -22.522 -5.268 27.235 1.00 91.62 255 LEU A C 1
ATOM 2028 O O . LEU A 1 255 ? -22.440 -5.095 26.020 1.00 91.62 255 LEU A O 1
ATOM 2032 N N . VAL A 1 256 ? -21.636 -4.749 28.090 1.00 91.69 256 VAL A N 1
ATOM 2033 C CA . VAL A 1 256 ? -20.453 -3.983 27.674 1.00 91.69 256 VAL A CA 1
ATOM 2034 C C . VAL A 1 256 ? -19.287 -4.943 27.401 1.00 91.69 256 VAL A C 1
ATOM 2036 O O . VAL A 1 256 ? -18.871 -5.665 28.311 1.00 91.69 256 VAL A O 1
ATOM 2039 N N . PRO A 1 257 ? -18.703 -4.949 26.188 1.00 89.06 257 PRO A N 1
ATOM 2040 C CA . PRO A 1 257 ? -17.566 -5.806 25.873 1.00 89.06 257 PRO A CA 1
ATOM 2041 C C . PRO A 1 257 ? -16.336 -5.462 26.715 1.00 89.06 257 PRO A C 1
ATOM 2043 O O . PRO A 1 257 ? -15.817 -4.338 26.681 1.00 89.06 257 PRO A O 1
ATOM 2046 N N . VAL A 1 258 ? -15.811 -6.454 27.431 1.00 82.88 258 VAL A N 1
ATOM 2047 C CA . VAL A 1 258 ? -14.566 -6.305 28.190 1.00 82.88 258 VAL A CA 1
ATOM 2048 C C . VAL A 1 258 ? -13.385 -6.442 27.223 1.00 82.88 258 VAL A C 1
ATOM 2050 O O . VAL A 1 258 ? -13.351 -7.389 26.435 1.00 82.88 258 VAL A O 1
ATOM 2053 N N . PRO A 1 259 ? -12.400 -5.523 27.233 1.00 69.81 259 PRO A N 1
ATOM 2054 C CA . PRO A 1 259 ? -11.179 -5.713 26.461 1.00 69.81 259 PRO A CA 1
ATOM 2055 C C . PRO A 1 259 ? -10.531 -7.047 26.841 1.00 69.81 259 PRO A C 1
ATOM 2057 O O . PRO A 1 259 ? -10.389 -7.338 28.030 1.00 69.81 259 PRO A O 1
ATOM 2060 N N . ALA A 1 260 ? -10.112 -7.841 25.853 1.00 65.31 260 ALA A N 1
ATOM 2061 C CA . ALA A 1 260 ? -9.358 -9.059 26.123 1.00 65.31 260 ALA A CA 1
ATOM 2062 C C . ALA A 1 260 ? -8.168 -8.716 27.035 1.00 65.31 260 ALA A C 1
ATOM 2064 O O . ALA A 1 260 ? -7.333 -7.869 26.692 1.00 65.31 260 ALA A O 1
ATOM 2065 N N . LYS A 1 261 ? -8.115 -9.332 28.227 1.00 57.50 261 LYS A N 1
ATOM 2066 C CA . LYS A 1 261 ? -6.956 -9.198 29.111 1.00 57.50 261 LYS A CA 1
ATOM 2067 C C . LYS A 1 261 ? -5.753 -9.677 28.312 1.00 57.50 261 LYS A C 1
ATOM 2069 O O . LYS A 1 261 ? -5.738 -10.814 27.850 1.00 57.50 261 LYS A O 1
ATOM 2074 N N . ARG A 1 262 ? -4.749 -8.814 28.141 1.00 51.62 262 ARG A N 1
ATOM 2075 C CA . ARG A 1 262 ? -3.460 -9.244 27.598 1.00 51.62 262 ARG A CA 1
ATOM 2076 C C . ARG A 1 262 ? -2.911 -10.305 28.542 1.00 51.62 262 ARG A C 1
ATOM 2078 O O . ARG A 1 262 ? -2.434 -9.960 29.623 1.00 51.62 262 ARG A O 1
ATOM 2085 N N . ILE A 1 263 ? -2.998 -11.574 28.156 1.00 41.12 263 ILE A N 1
ATOM 2086 C CA . ILE A 1 263 ? -2.187 -12.610 28.780 1.00 41.12 263 ILE A CA 1
ATOM 2087 C C . ILE A 1 263 ? -0.755 -12.216 28.432 1.00 41.12 263 ILE A C 1
ATOM 2089 O O . ILE A 1 263 ? -0.352 -12.278 27.274 1.00 41.12 263 ILE A O 1
ATOM 2093 N N . ARG A 1 264 ? -0.031 -11.686 29.419 1.00 39.91 264 ARG A N 1
ATOM 2094 C CA . ARG A 1 264 ? 1.412 -11.492 29.316 1.00 39.91 264 ARG A CA 1
ATOM 2095 C C . ARG A 1 264 ? 2.014 -12.895 29.250 1.00 39.91 264 ARG A C 1
ATOM 2097 O O . ARG A 1 264 ? 2.098 -13.549 30.285 1.00 39.91 264 ARG A O 1
ATOM 2104 N N . LYS A 1 265 ? 2.312 -13.372 28.046 1.00 36.31 265 LYS A N 1
ATOM 2105 C CA . LYS A 1 265 ? 3.336 -14.395 27.845 1.00 36.31 265 LYS A CA 1
ATOM 2106 C C . LYS A 1 265 ? 4.663 -13.681 27.648 1.00 36.31 265 LYS A C 1
ATOM 2108 O O . LYS A 1 265 ? 4.645 -12.620 26.982 1.00 36.31 265 LYS A O 1
#